Pr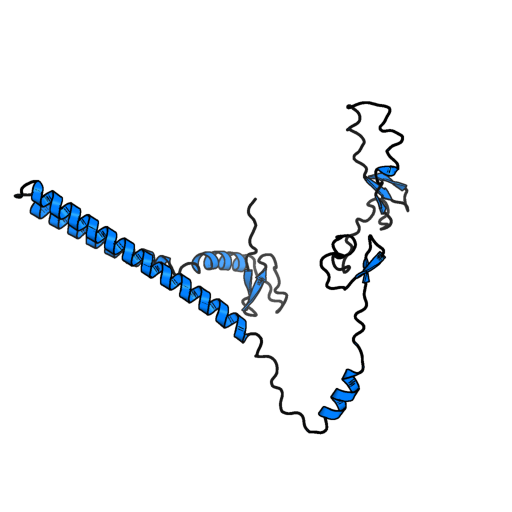otein AF-A0A847DHI9-F1 (afdb_monomer)

Radius of gyration: 35.25 Å; Cα contacts (8 Å, |Δi|>4): 133; chains: 1; bounding box: 79×45×100 Å

pLDDT: mean 71.05, std 15.13, range [40.66, 95.19]

Foldseek 3Di:
DPPDDFDWDADPVPRDTDTLPDQADPPRRDGHDPVVSVVRVVVVVCVVPPVVVVVVVLVVVVVVLVVVLVVVLVVAVPDDDPVVSVVSVVVSVVVVVVSVVVSVVVVVVVVVVVVVVVVVVVVPVVPPDDPDDDDDPVVVVVVVVVVPPPPPQPFDQDPPPRDTDGQPDQADPVPRHGPDRPPDDPQPADPVPRDSQKDFPPCPVVPVPPPPDDPPPPPPPPWGIAHPVPGDTD

Structure (mmCIF, N/CA/C/O backbone):
data_AF-A0A847DHI9-F1
#
_entry.id   AF-A0A847DHI9-F1
#
loop_
_atom_site.group_PDB
_atom_site.id
_atom_site.type_symbol
_atom_site.label_atom_id
_atom_site.label_alt_id
_atom_site.label_comp_id
_atom_site.label_asym_id
_atom_site.label_entity_id
_atom_site.label_seq_id
_atom_site.pdbx_PDB_ins_code
_atom_site.Cartn_x
_atom_site.Cartn_y
_atom_site.Cartn_z
_atom_site.occupancy
_atom_site.B_iso_or_equiv
_atom_site.auth_seq_id
_atom_site.auth_comp_id
_atom_site.auth_asym_id
_atom_site.auth_atom_id
_atom_site.pdbx_PDB_model_num
ATOM 1 N N . MET A 1 1 ? -11.087 -2.065 -14.480 1.00 41.69 1 MET A N 1
ATOM 2 C CA . MET A 1 1 ? -9.829 -2.066 -15.252 1.00 41.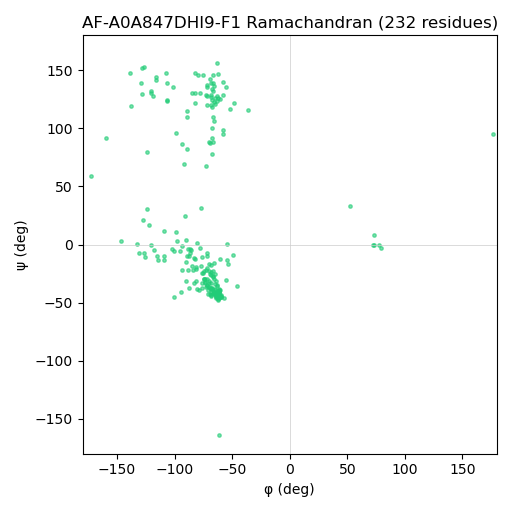69 1 MET A CA 1
ATOM 3 C C . MET A 1 1 ? -8.747 -1.751 -14.249 1.00 41.69 1 MET A C 1
ATOM 5 O O . MET A 1 1 ? -8.535 -0.587 -13.938 1.00 41.69 1 MET A O 1
ATOM 9 N N . ASP A 1 2 ? -8.192 -2.789 -13.633 1.00 45.25 2 ASP A N 1
ATOM 10 C CA . ASP A 1 2 ? -7.132 -2.622 -12.648 1.00 45.25 2 ASP A CA 1
ATOM 11 C C . ASP A 1 2 ? -5.896 -2.103 -13.379 1.00 45.25 2 ASP A C 1
ATOM 13 O O . ASP A 1 2 ? -5.392 -2.744 -14.303 1.00 45.25 2 ASP A O 1
ATOM 17 N N . ASN A 1 3 ? -5.441 -0.910 -13.003 1.00 44.38 3 ASN A N 1
ATOM 18 C CA . ASN A 1 3 ? -4.146 -0.396 -13.419 1.00 44.38 3 ASN A CA 1
ATOM 19 C C . ASN A 1 3 ? -3.093 -1.285 -12.753 1.00 44.38 3 ASN A C 1
ATOM 21 O O . ASN A 1 3 ? -2.702 -1.037 -11.614 1.00 44.38 3 ASN A O 1
ATOM 25 N N . GLY A 1 4 ? -2.727 -2.376 -13.430 1.00 53.03 4 GLY A N 1
ATOM 26 C CA . GLY A 1 4 ? -1.777 -3.370 -12.948 1.00 53.03 4 GLY A CA 1
ATOM 27 C C . GLY A 1 4 ? -0.438 -2.714 -12.651 1.00 53.03 4 GLY A C 1
ATOM 28 O O . GLY A 1 4 ? 0.353 -2.456 -13.556 1.00 53.03 4 GLY A O 1
ATOM 29 N N . VAL A 1 5 ? -0.205 -2.414 -11.376 1.00 58.69 5 VAL A N 1
ATOM 30 C CA . VAL A 1 5 ? 1.090 -1.956 -10.884 1.00 58.69 5 VAL A CA 1
ATOM 31 C C . VAL A 1 5 ? 2.089 -3.091 -11.135 1.00 58.69 5 VAL A C 1
ATOM 33 O O . VAL A 1 5 ? 1.813 -4.223 -10.734 1.00 58.69 5 VAL A O 1
ATOM 36 N N . PRO A 1 6 ? 3.218 -2.838 -11.818 1.00 63.78 6 PRO A N 1
ATOM 37 C CA . PRO A 1 6 ? 4.198 -3.879 -12.091 1.00 63.78 6 PRO A CA 1
ATOM 38 C C . PRO A 1 6 ? 4.818 -4.364 -10.777 1.00 63.78 6 PRO A C 1
ATOM 40 O O . PRO A 1 6 ? 5.418 -3.579 -10.043 1.00 63.78 6 PRO A O 1
ATOM 43 N N . SER A 1 7 ? 4.679 -5.656 -10.477 1.00 74.06 7 SER A N 1
ATOM 44 C CA . SER A 1 7 ? 5.369 -6.289 -9.354 1.00 74.06 7 SER A CA 1
ATOM 45 C C . SER A 1 7 ? 6.854 -6.452 -9.682 1.00 74.06 7 SER A C 1
ATOM 47 O O . SER A 1 7 ? 7.222 -7.005 -10.721 1.00 74.06 7 SER A O 1
ATOM 49 N N . PHE A 1 8 ? 7.718 -5.990 -8.779 1.00 83.12 8 PHE A N 1
ATOM 50 C CA . PHE A 1 8 ? 9.158 -6.221 -8.848 1.00 83.12 8 PHE A CA 1
ATOM 51 C C . PHE A 1 8 ? 9.546 -7.335 -7.871 1.00 83.12 8 PHE A C 1
ATOM 53 O O . PHE A 1 8 ? 9.094 -7.342 -6.728 1.00 83.12 8 PHE A O 1
ATOM 60 N N . ILE A 1 9 ? 10.393 -8.260 -8.319 1.00 83.75 9 ILE A N 1
ATOM 61 C CA . ILE A 1 9 ? 10.982 -9.339 -7.510 1.00 83.75 9 ILE A CA 1
ATOM 62 C C . ILE A 1 9 ? 12.502 -9.167 -7.436 1.00 83.75 9 ILE A C 1
ATOM 64 O O . ILE A 1 9 ? 13.128 -8.718 -8.397 1.00 83.75 9 ILE A O 1
ATOM 68 N N . LEU A 1 10 ? 13.108 -9.499 -6.294 1.00 86.19 10 LEU A N 1
ATOM 69 C CA . LEU A 1 10 ? 14.559 -9.428 -6.091 1.00 86.19 10 LEU A CA 1
ATOM 70 C C . LEU A 1 10 ? 15.229 -10.707 -6.602 1.00 86.19 10 LEU A C 1
ATOM 72 O O . LEU A 1 10 ? 14.815 -11.812 -6.267 1.00 86.19 10 LEU A O 1
ATOM 76 N N . CYS A 1 11 ? 16.282 -10.565 -7.407 1.00 86.81 11 CYS A N 1
ATOM 77 C CA . CYS A 1 11 ? 17.055 -11.712 -7.885 1.00 86.81 11 CYS A CA 1
ATOM 78 C C . CYS A 1 11 ? 18.012 -12.245 -6.806 1.00 86.81 11 CYS A C 1
ATOM 80 O O . CYS A 1 11 ? 18.817 -11.458 -6.308 1.00 86.81 11 CYS A O 1
ATOM 82 N N . PRO A 1 12 ? 18.044 -13.558 -6.516 1.00 85.75 12 PRO A N 1
ATOM 83 C CA . PRO A 1 12 ? 18.951 -14.130 -5.515 1.00 85.75 12 PRO A CA 1
ATOM 84 C C . PRO A 1 12 ? 20.431 -14.041 -5.918 1.00 85.75 12 PRO A C 1
ATOM 86 O O . PRO A 1 12 ? 21.300 -13.946 -5.059 1.00 85.75 12 PRO A O 1
ATOM 89 N N . GLY A 1 13 ? 20.734 -14.019 -7.221 1.00 89.75 13 GLY A N 1
ATOM 90 C CA . GLY A 1 13 ? 22.114 -13.945 -7.702 1.00 89.75 13 GLY A CA 1
ATOM 91 C C . GLY A 1 13 ? 22.749 -12.553 -7.598 1.00 89.75 13 GLY A C 1
ATOM 92 O O . GLY A 1 13 ? 23.953 -12.449 -7.395 1.00 89.75 13 GLY A O 1
ATOM 93 N N . CYS A 1 14 ? 21.974 -11.473 -7.761 1.00 92.56 14 CYS A N 1
ATOM 94 C CA . CYS A 1 14 ? 22.524 -10.106 -7.813 1.00 92.56 14 CYS A CA 1
ATOM 95 C C . CYS A 1 14 ? 21.799 -9.074 -6.941 1.00 92.56 14 CYS A C 1
ATOM 97 O O . CYS A 1 14 ? 22.157 -7.898 -6.975 1.00 92.56 14 CYS A O 1
ATOM 99 N N . ASN A 1 15 ? 20.757 -9.485 -6.219 1.00 87.81 15 ASN A N 1
ATOM 100 C CA . ASN A 1 15 ? 19.937 -8.665 -5.328 1.00 87.81 15 ASN A CA 1
ATOM 101 C C . ASN A 1 15 ? 19.372 -7.374 -5.959 1.00 87.81 15 ASN A C 1
ATOM 103 O O . ASN A 1 15 ? 19.232 -6.345 -5.302 1.00 87.81 15 ASN A O 1
ATOM 107 N N . LYS A 1 16 ? 19.069 -7.406 -7.264 1.00 91.44 16 LYS A N 1
ATOM 108 C CA . LYS A 1 16 ? 18.440 -6.290 -7.991 1.00 91.44 16 LYS A CA 1
ATOM 109 C C . LYS A 1 16 ? 16.990 -6.625 -8.324 1.00 91.44 16 LYS A C 1
ATOM 111 O O . LYS A 1 16 ? 16.672 -7.788 -8.559 1.00 91.44 16 LYS A O 1
ATOM 116 N N . GLY A 1 17 ? 16.134 -5.602 -8.341 1.00 86.00 17 GLY A N 1
ATOM 117 C CA . GLY A 1 17 ? 14.720 -5.724 -8.695 1.00 86.00 17 GLY A CA 1
ATOM 118 C C . GLY A 1 17 ? 14.530 -5.978 -10.191 1.00 86.00 17 GLY A C 1
ATOM 119 O O . GLY A 1 17 ? 15.061 -5.244 -11.025 1.00 86.00 17 GLY A O 1
ATOM 120 N N . ILE A 1 18 ? 13.776 -7.018 -10.528 1.00 89.12 18 ILE A N 1
ATOM 121 C CA . ILE A 1 18 ? 13.475 -7.453 -11.895 1.00 89.12 18 ILE A CA 1
ATOM 122 C C . ILE A 1 18 ? 11.957 -7.555 -12.034 1.00 89.12 18 ILE A C 1
ATOM 124 O O . ILE A 1 18 ? 11.244 -7.773 -11.055 1.00 89.12 18 ILE A O 1
ATOM 128 N N . ARG A 1 19 ? 11.452 -7.374 -13.255 1.00 82.88 19 ARG A N 1
ATOM 129 C CA . ARG A 1 19 ? 10.042 -7.624 -13.560 1.00 82.88 19 ARG A CA 1
ATOM 130 C C . ARG A 1 19 ? 9.731 -9.114 -13.416 1.00 82.88 19 ARG A C 1
ATOM 132 O O . ARG A 1 19 ? 10.473 -9.957 -13.912 1.00 82.88 19 ARG A O 1
ATOM 139 N N . ASP A 1 20 ? 8.606 -9.394 -12.785 1.00 76.25 20 ASP A N 1
ATOM 140 C CA . ASP A 1 20 ? 8.033 -10.708 -12.473 1.00 76.25 20 ASP A CA 1
ATOM 141 C C . ASP A 1 20 ? 7.835 -11.678 -13.656 1.00 76.25 20 ASP A C 1
ATOM 143 O O . ASP A 1 20 ? 7.650 -12.870 -13.433 1.00 76.25 20 ASP A O 1
ATOM 147 N N . ASN A 1 21 ? 7.929 -11.206 -14.901 1.00 81.31 21 ASN A N 1
ATOM 148 C CA . ASN A 1 21 ? 7.728 -12.020 -16.106 1.00 81.31 21 ASN A CA 1
ATOM 149 C C . ASN A 1 21 ? 9.022 -12.522 -16.784 1.00 81.31 21 ASN A C 1
ATOM 151 O O . ASN A 1 21 ? 8.962 -13.000 -17.917 1.00 81.31 21 ASN A O 1
ATOM 155 N N . LEU A 1 22 ? 10.197 -12.391 -16.155 1.00 83.88 22 LEU A N 1
ATOM 156 C CA . LEU A 1 22 ? 11.466 -12.880 -16.719 1.00 83.88 22 LEU A CA 1
ATOM 157 C C . LEU A 1 22 ? 11.961 -14.144 -16.003 1.00 83.88 22 LEU A C 1
ATOM 159 O O . LEU A 1 22 ? 12.213 -14.122 -14.804 1.00 83.88 22 LEU A O 1
ATOM 163 N N . HIS A 1 23 ? 12.190 -15.214 -16.771 1.00 88.31 23 HIS A N 1
ATOM 164 C CA . HIS A 1 23 ? 12.798 -16.459 -16.281 1.00 88.31 23 HIS A CA 1
ATOM 165 C C . HIS A 1 23 ? 14.317 -16.371 -16.102 1.00 88.31 23 HIS A C 1
ATOM 167 O O . HIS A 1 23 ? 14.896 -17.187 -15.402 1.00 88.31 23 HIS A O 1
ATOM 173 N N . ILE A 1 24 ? 14.975 -15.388 -16.721 1.00 92.31 24 ILE A N 1
ATOM 174 C CA . ILE A 1 24 ? 16.427 -15.209 -16.645 1.00 92.31 24 ILE A CA 1
ATOM 175 C C . ILE A 1 24 ? 16.712 -13.769 -16.239 1.00 92.31 24 ILE A C 1
ATOM 177 O O . ILE A 1 24 ? 16.192 -12.824 -16.840 1.00 92.31 24 ILE A O 1
ATOM 181 N N . CYS A 1 25 ? 17.552 -13.588 -15.224 1.00 89.94 25 CYS A N 1
ATOM 182 C CA . CYS A 1 25 ? 17.992 -12.267 -14.802 1.00 89.94 25 CYS A CA 1
ATOM 183 C C . CYS A 1 25 ? 18.847 -11.607 -15.902 1.00 89.94 25 CYS A C 1
ATOM 185 O O . CYS A 1 25 ? 19.903 -12.141 -16.241 1.00 89.94 25 CYS A O 1
ATOM 187 N N . PRO A 1 26 ? 18.490 -10.410 -16.409 1.00 90.19 26 PRO A N 1
ATOM 188 C CA . PRO A 1 26 ? 19.270 -9.739 -17.452 1.00 90.19 26 PRO A CA 1
ATOM 189 C C . PRO A 1 26 ? 20.604 -9.174 -16.939 1.00 90.19 26 PRO A C 1
ATOM 191 O O . PRO A 1 26 ? 21.394 -8.665 -17.726 1.00 90.19 26 PRO A O 1
ATOM 194 N N . ILE A 1 27 ? 20.842 -9.214 -15.624 1.00 92.06 27 ILE A N 1
ATOM 195 C CA . ILE A 1 27 ? 22.023 -8.625 -14.985 1.00 92.06 27 ILE A CA 1
ATOM 196 C C . ILE A 1 27 ? 23.073 -9.691 -14.672 1.00 92.06 27 ILE A C 1
ATOM 198 O O . ILE A 1 27 ? 24.247 -9.468 -14.939 1.00 92.06 27 ILE A O 1
ATOM 202 N N . CYS A 1 28 ? 22.669 -10.832 -14.107 1.00 95.19 28 CYS A N 1
ATOM 203 C CA . CYS A 1 28 ? 23.594 -11.904 -13.724 1.00 95.19 28 CYS A CA 1
ATOM 204 C C . CYS A 1 28 ? 23.375 -13.230 -14.459 1.00 95.19 28 CYS A C 1
ATOM 206 O O . CYS A 1 28 ? 24.143 -14.158 -14.240 1.00 95.19 28 CYS A O 1
ATOM 208 N N . GLY A 1 29 ? 22.344 -13.351 -15.301 1.00 93.00 29 GLY A N 1
ATOM 209 C CA . GLY A 1 29 ? 22.052 -14.589 -16.026 1.00 93.00 29 GLY A CA 1
ATOM 210 C C .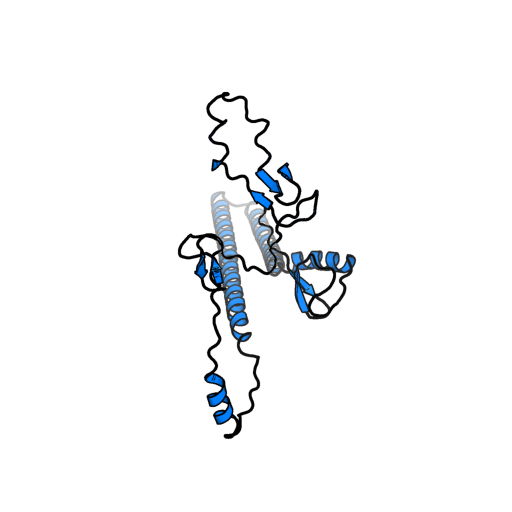 GLY A 1 29 ? 21.477 -15.718 -15.166 1.00 93.00 29 GLY A C 1
ATOM 211 O O . GLY A 1 29 ? 21.334 -16.826 -15.664 1.00 93.00 29 GLY A O 1
ATOM 212 N N . TYR A 1 30 ? 21.138 -15.460 -13.898 1.00 93.06 30 TYR A N 1
ATOM 213 C CA . TYR A 1 30 ? 20.512 -16.456 -13.026 1.00 93.06 30 TYR A CA 1
ATOM 214 C C . TYR A 1 30 ? 19.136 -16.865 -13.566 1.00 93.06 30 TYR A C 1
ATOM 216 O O . TYR A 1 30 ? 18.297 -15.997 -13.827 1.00 93.06 30 TYR A O 1
ATOM 224 N N . GLU A 1 31 ? 18.915 -18.168 -13.723 1.00 92.06 31 GLU A N 1
ATOM 225 C CA . GLU A 1 31 ? 17.661 -18.752 -14.197 1.00 92.06 31 GLU A CA 1
ATOM 226 C C . GLU A 1 31 ? 16.735 -19.015 -13.001 1.00 92.06 31 GLU A C 1
ATOM 228 O O . GLU A 1 31 ? 17.064 -19.792 -12.109 1.00 92.06 31 GLU A O 1
ATOM 233 N N . LEU A 1 32 ? 15.597 -18.318 -12.946 1.00 86.31 32 LEU A N 1
ATOM 234 C CA . LEU A 1 32 ? 14.610 -18.465 -11.880 1.00 86.31 32 LEU A CA 1
ATOM 235 C C . LEU A 1 32 ? 13.713 -19.666 -12.169 1.00 86.31 32 LEU A C 1
ATOM 237 O O . LEU A 1 32 ? 13.000 -19.705 -13.180 1.00 86.31 32 LEU A O 1
ATOM 241 N N . THR A 1 33 ? 13.680 -20.615 -11.239 1.00 87.94 33 THR A N 1
ATOM 242 C CA . THR A 1 33 ? 12.747 -21.737 -11.337 1.00 87.94 33 THR A CA 1
ATOM 243 C C . THR A 1 33 ? 11.330 -21.291 -10.968 1.00 87.94 33 THR A C 1
ATOM 245 O O . THR A 1 33 ? 11.116 -20.448 -10.095 1.00 87.94 33 THR A O 1
ATOM 248 N N . LEU A 1 34 ? 10.318 -21.881 -11.614 1.00 81.12 34 LEU A N 1
ATOM 249 C CA . LEU A 1 34 ? 8.906 -21.563 -11.351 1.00 81.12 34 LEU A CA 1
ATOM 250 C C . LEU A 1 34 ? 8.530 -21.744 -9.864 1.00 81.12 34 LEU A C 1
ATOM 252 O O . LEU A 1 34 ? 7.687 -21.017 -9.342 1.00 81.12 34 LEU A O 1
ATOM 256 N N . HIS A 1 35 ? 9.183 -22.683 -9.173 1.00 78.75 35 HIS A N 1
ATOM 257 C CA . HIS A 1 35 ? 8.973 -22.949 -7.750 1.00 78.75 35 HIS A CA 1
ATOM 258 C C . HIS A 1 35 ? 9.472 -21.798 -6.854 1.00 78.75 35 HIS A C 1
ATOM 260 O O . HIS A 1 35 ? 8.809 -21.439 -5.882 1.00 78.75 35 HIS A O 1
ATOM 266 N N . GLU A 1 36 ? 10.591 -21.162 -7.207 1.00 76.88 36 GLU A N 1
ATOM 267 C CA . GLU A 1 36 ? 11.132 -20.010 -6.471 1.00 76.88 36 GLU A CA 1
ATOM 268 C C . GLU A 1 36 ? 10.300 -18.742 -6.683 1.00 76.88 36 GLU A C 1
ATOM 270 O O . GLU A 1 36 ? 10.077 -17.986 -5.738 1.00 76.88 36 GLU A O 1
ATOM 275 N N . ILE A 1 37 ? 9.768 -18.534 -7.894 1.00 73.19 37 ILE A N 1
ATOM 276 C CA . ILE A 1 37 ? 8.889 -17.390 -8.200 1.00 73.19 37 ILE A CA 1
ATOM 277 C C . ILE A 1 37 ? 7.615 -17.446 -7.341 1.00 73.19 37 ILE A C 1
ATOM 279 O O . ILE A 1 37 ? 7.160 -16.422 -6.822 1.00 73.19 37 ILE A O 1
ATOM 283 N N . LEU A 1 38 ? 7.047 -18.643 -7.159 1.00 76.00 38 LEU A N 1
ATOM 284 C CA . LEU A 1 38 ? 5.872 -18.841 -6.310 1.00 76.00 38 LEU A CA 1
ATOM 285 C C . LEU A 1 38 ? 6.192 -18.627 -4.824 1.00 76.00 38 LEU A C 1
ATOM 287 O O . LEU A 1 38 ? 5.416 -17.952 -4.147 1.00 76.00 38 LEU A O 1
ATOM 291 N N . ALA A 1 39 ? 7.343 -19.110 -4.343 1.00 73.81 39 ALA A N 1
ATOM 292 C CA . ALA A 1 39 ? 7.789 -18.895 -2.964 1.00 73.81 39 ALA A CA 1
ATOM 293 C C . ALA A 1 39 ? 8.000 -17.401 -2.638 1.00 73.81 39 ALA A C 1
ATOM 295 O O . ALA A 1 39 ? 7.575 -16.921 -1.584 1.00 73.81 39 ALA A O 1
ATOM 296 N N . PHE A 1 40 ? 8.558 -16.625 -3.572 1.00 67.81 40 PHE A N 1
ATOM 297 C CA . PHE A 1 40 ? 8.773 -15.183 -3.384 1.00 67.81 40 PHE A CA 1
ATOM 298 C C . PHE A 1 40 ? 7.469 -14.373 -3.377 1.00 67.81 40 PHE A C 1
ATOM 300 O O . PHE A 1 40 ? 7.339 -13.364 -2.671 1.00 67.81 40 PHE A O 1
ATOM 307 N N . LYS A 1 41 ? 6.470 -14.813 -4.153 1.00 66.25 41 LYS A N 1
ATOM 308 C CA . LYS A 1 41 ? 5.155 -14.159 -4.214 1.00 66.25 41 LYS A CA 1
ATOM 309 C C . LYS A 1 41 ? 4.391 -14.279 -2.894 1.00 66.25 41 LYS A C 1
ATOM 311 O O . LYS A 1 41 ? 3.603 -13.386 -2.574 1.00 66.25 41 LYS A O 1
ATOM 316 N N . THR A 1 42 ? 4.643 -15.336 -2.122 1.00 57.94 42 THR A N 1
ATOM 317 C CA . THR A 1 42 ? 4.094 -15.501 -0.770 1.00 57.94 42 THR A CA 1
ATOM 318 C C . THR A 1 42 ? 4.725 -14.547 0.245 1.00 57.94 42 THR A C 1
ATOM 320 O O . THR A 1 42 ? 3.977 -13.902 0.978 1.00 57.94 42 THR A O 1
ATOM 323 N N . ASP A 1 43 ? 6.045 -14.345 0.229 1.00 52.78 43 ASP A N 1
ATOM 324 C CA . ASP A 1 43 ? 6.715 -13.452 1.194 1.00 52.78 43 ASP A CA 1
ATOM 325 C C . ASP A 1 43 ? 6.473 -11.961 0.927 1.00 52.78 43 ASP A C 1
ATOM 327 O O . ASP A 1 43 ? 6.339 -11.164 1.854 1.00 52.78 43 ASP A O 1
ATOM 331 N N . SER A 1 44 ? 6.314 -11.569 -0.338 1.00 55.38 44 SER A N 1
ATOM 332 C CA . SER A 1 44 ? 6.114 -10.158 -0.713 1.00 55.38 44 SER A CA 1
ATOM 333 C C . SER A 1 44 ? 4.775 -9.580 -0.224 1.00 55.38 44 SER A C 1
ATOM 335 O O . SER A 1 44 ? 4.632 -8.369 -0.073 1.00 55.38 44 SER A O 1
ATOM 337 N N . ARG A 1 45 ? 3.771 -10.432 0.041 1.00 49.88 45 ARG A N 1
ATOM 338 C CA . ARG A 1 45 ? 2.513 -10.011 0.692 1.00 49.88 45 ARG A CA 1
ATOM 339 C C . ARG A 1 45 ? 2.621 -9.949 2.217 1.00 49.88 45 ARG A C 1
ATOM 341 O O . ARG A 1 45 ? 1.727 -9.408 2.864 1.00 49.88 45 ARG A O 1
ATOM 348 N N . LEU A 1 46 ? 3.695 -10.493 2.784 1.00 46.97 46 LEU A N 1
ATOM 349 C CA . LEU A 1 46 ? 3.980 -10.534 4.215 1.00 46.97 46 LEU A CA 1
ATOM 350 C C . LEU A 1 46 ? 5.018 -9.487 4.646 1.00 46.97 46 LEU A C 1
ATOM 352 O O . LEU A 1 46 ? 5.238 -9.367 5.839 1.00 46.97 46 LEU A O 1
ATOM 356 N N . THR A 1 47 ? 5.621 -8.697 3.752 1.00 46.72 47 THR A N 1
ATOM 357 C CA . THR A 1 47 ? 6.517 -7.580 4.130 1.00 46.72 47 THR A CA 1
ATOM 358 C C . THR A 1 47 ? 5.831 -6.212 4.192 1.00 46.72 47 THR A C 1
ATOM 360 O O . THR A 1 47 ? 6.391 -5.281 4.759 1.00 46.72 47 THR A O 1
ATOM 363 N N . GLY A 1 48 ? 4.554 -6.108 3.803 1.00 49.16 48 GLY A N 1
ATOM 364 C CA . GLY A 1 48 ? 3.646 -5.033 4.250 1.00 49.16 48 GLY A CA 1
ATOM 365 C C . GLY A 1 48 ? 3.117 -5.253 5.679 1.00 49.16 48 GLY A C 1
ATOM 366 O O . GLY A 1 48 ? 1.966 -4.951 5.973 1.00 49.16 48 GLY A O 1
ATOM 367 N N . ARG A 1 49 ? 3.921 -5.891 6.539 1.00 47.91 49 ARG A N 1
ATOM 368 C CA . ARG A 1 49 ? 3.532 -6.475 7.834 1.00 47.91 49 ARG A CA 1
ATOM 369 C C . ARG A 1 49 ? 4.357 -5.918 8.996 1.00 47.91 49 ARG A C 1
ATOM 371 O O . ARG A 1 49 ? 4.567 -6.601 9.991 1.00 47.91 49 ARG A O 1
ATOM 378 N N . GLY A 1 50 ? 4.796 -4.666 8.892 1.00 51.84 50 GLY A N 1
ATOM 379 C CA . GLY A 1 50 ? 5.145 -3.881 10.082 1.00 51.84 50 GLY A CA 1
ATOM 380 C C . GLY A 1 50 ? 3.910 -3.597 10.948 1.00 51.84 50 GLY A C 1
ATOM 381 O O . GLY A 1 50 ? 3.990 -3.593 12.174 1.00 51.84 50 GLY A O 1
ATOM 382 N N . ASP A 1 51 ? 2.734 -3.500 10.323 1.00 54.06 51 ASP A N 1
ATOM 383 C CA . ASP A 1 51 ? 1.527 -3.020 11.004 1.00 54.06 51 ASP A CA 1
ATOM 384 C C . ASP A 1 51 ? 0.729 -4.122 11.710 1.00 54.06 51 ASP A C 1
ATOM 386 O O . ASP A 1 51 ? -0.009 -3.844 12.657 1.00 54.06 51 ASP A O 1
ATOM 390 N N . THR A 1 52 ? 0.875 -5.399 11.326 1.00 54.91 52 THR A N 1
ATOM 391 C CA . THR A 1 52 ? 0.077 -6.456 11.976 1.00 54.91 52 THR A CA 1
ATOM 392 C C . THR A 1 52 ? 0.571 -6.780 13.380 1.00 54.91 52 THR A C 1
ATOM 394 O O . THR A 1 52 ? -0.231 -7.174 14.217 1.00 54.91 52 THR A O 1
ATOM 397 N N . ALA A 1 53 ? 1.870 -6.623 13.663 1.00 57.03 53 ALA A N 1
ATOM 398 C CA . ALA A 1 53 ? 2.397 -6.856 15.010 1.00 57.03 53 ALA A CA 1
ATOM 399 C C . ALA A 1 53 ? 1.880 -5.796 16.000 1.00 57.03 53 ALA A C 1
ATOM 401 O O . ALA A 1 53 ? 1.509 -6.128 17.127 1.00 57.03 53 ALA A O 1
ATOM 402 N N . VAL A 1 54 ? 1.761 -4.543 15.548 1.00 59.66 54 VAL A N 1
ATOM 403 C CA . VAL A 1 54 ? 1.173 -3.444 16.328 1.00 59.66 54 VAL A CA 1
ATOM 404 C C . VAL A 1 54 ? -0.333 -3.652 16.512 1.00 59.66 54 VAL A C 1
ATOM 406 O O . VAL A 1 54 ? -0.833 -3.523 17.630 1.00 59.66 54 VAL A O 1
ATOM 409 N N . LEU A 1 55 ? -1.056 -4.071 15.465 1.00 59.75 55 LEU A N 1
ATOM 410 C CA . LEU A 1 55 ? -2.491 -4.366 15.573 1.00 59.75 55 LEU A CA 1
ATOM 411 C C . LEU A 1 55 ? -2.790 -5.508 16.556 1.00 59.75 55 LEU A C 1
ATOM 413 O O . LEU A 1 55 ? -3.730 -5.410 17.349 1.00 59.75 55 LEU A O 1
ATOM 417 N N . ILE A 1 56 ? -1.988 -6.579 16.530 1.00 66.12 56 ILE A N 1
ATOM 418 C CA . ILE A 1 56 ? -2.172 -7.729 17.427 1.00 66.12 56 ILE A CA 1
ATOM 419 C C . ILE A 1 56 ? -1.917 -7.309 18.884 1.00 66.12 56 ILE A C 1
ATOM 421 O O . ILE A 1 56 ? -2.712 -7.661 19.756 1.00 66.12 56 ILE A O 1
ATOM 425 N N . GLY A 1 57 ? -0.895 -6.486 19.146 1.00 68.38 57 GLY A N 1
ATOM 426 C CA . GLY A 1 57 ? -0.615 -5.957 20.487 1.00 68.38 57 GLY A CA 1
ATOM 427 C C . GLY A 1 57 ? -1.702 -5.022 21.032 1.00 68.38 57 GLY A C 1
ATOM 428 O O . GLY A 1 57 ? -2.043 -5.089 22.211 1.00 68.38 57 GLY A O 1
ATOM 429 N N . CYS A 1 58 ? -2.303 -4.180 20.187 1.00 70.25 58 CYS A N 1
ATOM 430 C CA . CYS A 1 58 ? -3.399 -3.305 20.616 1.00 70.25 58 CYS A CA 1
ATOM 431 C C . CYS A 1 58 ? -4.696 -4.083 20.881 1.00 70.25 58 CYS A C 1
ATOM 433 O O . CYS A 1 58 ? -5.430 -3.753 21.812 1.00 70.25 58 CYS A O 1
ATOM 435 N N . SER A 1 59 ? -4.965 -5.140 20.108 1.00 82.19 59 SER A N 1
ATOM 436 C CA . SER A 1 59 ? -6.188 -5.937 20.262 1.00 82.19 59 SER A CA 1
ATOM 437 C C . SER A 1 59 ? -6.270 -6.665 21.610 1.00 82.19 59 SER A C 1
ATOM 439 O O . SER A 1 59 ? -7.331 -6.681 22.233 1.00 82.19 59 SER A O 1
ATOM 441 N N . SER A 1 60 ? -5.155 -7.196 22.119 1.00 84.50 60 SER A N 1
ATOM 442 C CA . SER A 1 60 ? -5.121 -7.910 23.402 1.00 84.50 60 SER A CA 1
ATOM 443 C C . SER A 1 60 ? -5.295 -6.973 24.600 1.00 84.50 60 SER A C 1
ATOM 445 O O . SER A 1 60 ? -6.038 -7.298 25.525 1.00 84.50 60 SER A O 1
ATOM 447 N N . ILE A 1 61 ? -4.695 -5.780 24.563 1.00 82.69 61 ILE A N 1
ATOM 448 C CA . ILE A 1 61 ? -4.864 -4.760 25.611 1.00 82.69 61 ILE A CA 1
ATOM 449 C C . ILE A 1 61 ? -6.320 -4.283 25.666 1.00 82.69 61 ILE A C 1
ATOM 451 O O . ILE A 1 61 ? -6.890 -4.180 26.751 1.00 82.69 61 ILE A O 1
ATOM 455 N N . ILE A 1 62 ? -6.952 -4.056 24.509 1.00 83.69 62 ILE A N 1
ATOM 456 C CA . ILE A 1 62 ? -8.364 -3.651 24.438 1.00 83.69 62 ILE A CA 1
ATOM 457 C C . ILE A 1 62 ? -9.271 -4.729 25.048 1.00 83.69 62 ILE A C 1
ATOM 459 O O . ILE A 1 62 ? -10.149 -4.400 25.841 1.00 83.69 62 ILE A O 1
ATOM 463 N N . ILE A 1 63 ? -9.039 -6.010 24.742 1.00 88.06 63 ILE A N 1
ATOM 464 C CA . ILE A 1 63 ? -9.833 -7.117 25.301 1.00 88.06 63 ILE A CA 1
ATOM 465 C C . ILE A 1 63 ? -9.696 -7.185 26.829 1.00 88.06 63 ILE A C 1
ATOM 467 O O . ILE A 1 63 ? -10.701 -7.352 27.519 1.00 88.06 63 ILE A O 1
ATOM 471 N N . ILE A 1 64 ? -8.487 -7.006 27.370 1.00 88.38 64 ILE A N 1
ATOM 472 C CA . ILE A 1 64 ? -8.253 -7.005 28.824 1.00 88.38 64 ILE A CA 1
ATOM 473 C C . ILE A 1 64 ? -8.976 -5.827 29.490 1.00 88.38 64 ILE A C 1
ATOM 475 O O . ILE A 1 64 ? -9.639 -6.015 30.510 1.00 88.38 64 ILE A O 1
ATOM 479 N N . VAL A 1 65 ? -8.907 -4.628 28.902 1.00 86.31 65 VAL A N 1
ATOM 480 C CA . VAL A 1 65 ? -9.601 -3.438 29.423 1.00 86.31 65 VAL A CA 1
ATOM 481 C C . VAL A 1 65 ? -11.118 -3.635 29.402 1.00 86.31 65 VAL A C 1
ATOM 483 O O . VAL A 1 65 ? -11.783 -3.359 30.399 1.00 86.31 65 VAL A O 1
ATOM 486 N N . LEU A 1 66 ? -11.671 -4.169 28.309 1.00 86.50 66 LEU A N 1
ATOM 487 C CA . LEU A 1 66 ? -13.101 -4.469 28.210 1.00 86.50 66 LEU A CA 1
ATOM 488 C C . LEU A 1 66 ? -13.536 -5.522 29.236 1.00 86.50 66 LEU A C 1
ATOM 490 O O . LEU A 1 66 ? -14.568 -5.349 29.881 1.00 86.50 66 LEU A O 1
ATOM 494 N N . ALA A 1 67 ? -12.739 -6.572 29.441 1.00 90.69 67 ALA A N 1
ATOM 495 C CA . ALA A 1 67 ? -13.017 -7.589 30.451 1.00 90.69 67 ALA A CA 1
ATOM 496 C C . ALA A 1 67 ? -13.030 -6.995 31.870 1.00 90.69 67 ALA A C 1
ATOM 498 O O . ALA A 1 67 ? -13.951 -7.277 32.636 1.00 90.69 67 ALA A O 1
ATOM 499 N N . PHE A 1 68 ? -12.072 -6.123 32.206 1.00 87.62 68 PHE A N 1
ATOM 500 C CA . PHE A 1 68 ? -12.052 -5.418 33.493 1.00 87.62 68 PHE A CA 1
ATOM 501 C C . PHE A 1 68 ? -13.284 -4.528 33.688 1.00 87.62 68 PHE A C 1
ATOM 503 O O . PHE A 1 68 ? -13.900 -4.581 34.750 1.00 87.62 68 PHE A O 1
ATOM 510 N N . ILE A 1 69 ? -13.687 -3.768 32.662 1.00 85.75 69 ILE A N 1
ATOM 511 C CA . ILE A 1 69 ? -14.893 -2.924 32.713 1.00 85.75 69 ILE A CA 1
ATOM 512 C C . ILE A 1 69 ? -16.137 -3.778 32.980 1.00 85.75 69 ILE A C 1
ATOM 514 O O . ILE A 1 69 ? -16.945 -3.428 33.839 1.00 85.75 69 ILE A O 1
ATOM 518 N N . VAL A 1 70 ? -16.278 -4.911 32.285 1.00 88.12 70 VAL A N 1
ATOM 519 C CA . VAL A 1 70 ? -17.411 -5.828 32.470 1.00 88.12 70 VAL A CA 1
ATOM 520 C C . VAL A 1 70 ? -17.410 -6.423 33.880 1.00 88.12 70 VAL A C 1
ATOM 522 O O . VAL A 1 70 ? -18.445 -6.403 34.540 1.00 88.12 70 VAL A O 1
ATOM 525 N N . ILE A 1 71 ? -16.264 -6.888 34.387 1.00 87.25 71 ILE A N 1
ATOM 526 C CA . ILE A 1 71 ? -16.152 -7.448 35.746 1.00 87.25 71 ILE A CA 1
ATOM 527 C C . ILE A 1 71 ? -16.515 -6.398 36.806 1.00 87.25 71 ILE A C 1
ATOM 529 O O . ILE A 1 71 ? -17.302 -6.687 37.709 1.00 87.25 71 ILE A O 1
ATOM 533 N N . SER A 1 72 ? -16.002 -5.170 36.678 1.00 83.44 72 SER A N 1
ATOM 534 C CA . SER A 1 72 ? -16.357 -4.062 37.573 1.00 83.44 72 SER A CA 1
ATOM 535 C C . SER A 1 72 ? -17.845 -3.724 37.499 1.00 83.44 72 SER A C 1
ATOM 537 O O . SER A 1 72 ? -18.462 -3.463 38.530 1.00 83.44 72 SER A O 1
ATOM 539 N N . PHE A 1 73 ? -18.445 -3.780 36.306 1.00 81.50 73 PHE A N 1
ATOM 540 C CA . PHE A 1 73 ? -19.879 -3.560 36.130 1.00 81.50 73 PHE A CA 1
ATOM 541 C C . PHE A 1 73 ? -20.707 -4.634 36.845 1.00 81.50 73 PHE A C 1
ATOM 543 O O . PHE A 1 73 ? -21.630 -4.296 37.581 1.00 81.50 73 PHE A O 1
ATOM 550 N N . TYR A 1 74 ? -20.335 -5.912 36.713 1.00 82.19 74 TYR A N 1
ATOM 551 C CA . TYR A 1 74 ? -21.011 -7.025 37.389 1.00 82.19 74 TYR A CA 1
ATOM 552 C C . TYR A 1 74 ? -20.937 -6.934 38.918 1.00 82.19 74 TYR A C 1
ATOM 554 O O . TYR A 1 74 ? -21.934 -7.200 39.585 1.00 82.19 74 TYR A O 1
ATOM 562 N N . GLN A 1 75 ? -19.791 -6.536 39.483 1.00 79.25 75 GLN A N 1
ATOM 563 C CA . GLN A 1 75 ? -19.648 -6.388 40.939 1.00 79.25 75 GLN A CA 1
ATOM 564 C C . GLN A 1 75 ? -20.478 -5.223 41.502 1.00 79.25 75 GLN A C 1
ATOM 566 O O . GLN A 1 75 ? -20.985 -5.306 42.616 1.00 79.25 75 GLN A O 1
ATOM 571 N N . VAL A 1 76 ? -20.644 -4.152 40.725 1.00 71.31 76 VAL A N 1
ATOM 572 C CA . VAL A 1 76 ? -21.377 -2.935 41.114 1.00 71.31 76 VAL A CA 1
ATOM 573 C C . VAL A 1 76 ? -22.892 -3.099 40.943 1.00 71.31 76 VAL A C 1
ATOM 575 O O . VAL A 1 76 ? -23.661 -2.540 41.724 1.00 71.31 76 VAL A O 1
ATOM 578 N N . PHE A 1 77 ? -23.343 -3.892 39.965 1.00 68.25 77 PHE A N 1
ATOM 579 C CA . PHE A 1 77 ? -24.767 -4.061 39.642 1.00 68.25 77 PHE A CA 1
ATOM 580 C C . PHE A 1 77 ? -25.582 -4.753 40.747 1.00 68.25 77 PHE A C 1
ATOM 582 O O . PHE A 1 77 ? -26.806 -4.674 40.744 1.00 68.25 77 PHE A O 1
ATOM 589 N N . SER A 1 78 ? -24.919 -5.411 41.701 1.00 72.75 78 SER A N 1
ATOM 590 C CA . SER A 1 78 ? -25.596 -6.141 42.774 1.00 72.75 78 SER A CA 1
ATOM 591 C C . SER A 1 78 ? -26.299 -5.235 43.794 1.00 72.75 78 SER A C 1
ATOM 593 O O . SER A 1 78 ? -27.202 -5.720 44.460 1.00 72.75 78 SER A O 1
ATOM 595 N N . GLU A 1 79 ? -25.917 -3.956 43.945 1.00 69.69 79 GLU A N 1
ATOM 596 C CA . GLU A 1 79 ? -26.387 -3.129 45.083 1.00 69.69 79 GLU A CA 1
ATOM 597 C C . GLU A 1 79 ? -26.582 -1.621 44.773 1.00 69.69 79 GLU A C 1
ATOM 599 O O . GLU A 1 79 ? -26.887 -0.838 45.673 1.00 69.69 79 GLU A O 1
ATOM 604 N N . ILE A 1 80 ? -26.389 -1.148 43.531 1.00 69.00 80 ILE A N 1
ATOM 605 C CA . ILE A 1 80 ? -26.223 0.296 43.247 1.00 69.00 80 ILE A CA 1
ATOM 606 C C . ILE A 1 80 ? -27.331 0.902 42.364 1.00 69.00 80 ILE A C 1
ATOM 608 O O . ILE A 1 80 ? -27.790 0.319 41.387 1.00 69.00 80 ILE A O 1
ATOM 612 N N . SER A 1 81 ? -27.723 2.140 42.701 1.00 81.00 81 SER A N 1
ATOM 613 C CA . SER A 1 81 ? -28.715 2.959 41.987 1.00 81.00 81 SER A CA 1
ATOM 614 C C . SER A 1 81 ? -28.345 3.209 40.515 1.00 81.00 81 SER A C 1
ATOM 616 O O . SER A 1 81 ? -27.196 3.524 40.191 1.00 81.00 81 SER A O 1
ATOM 618 N N . LEU A 1 82 ? -29.349 3.150 39.630 1.00 79.81 82 LEU A N 1
ATOM 619 C CA . LEU A 1 82 ? -29.255 3.310 38.169 1.00 79.81 82 LEU A CA 1
ATOM 620 C C . LEU A 1 82 ? -28.381 4.506 37.733 1.00 79.81 82 LEU A C 1
ATOM 622 O O . LEU A 1 82 ? -27.633 4.409 36.760 1.00 79.81 82 LEU A O 1
ATOM 626 N N . ALA A 1 83 ? -28.413 5.615 38.479 1.00 84.44 83 ALA A N 1
ATOM 627 C CA . ALA A 1 83 ? -27.634 6.818 38.182 1.00 84.44 83 ALA A CA 1
ATOM 628 C C . ALA A 1 83 ? -26.108 6.591 38.213 1.00 84.44 83 ALA A C 1
ATOM 630 O O . ALA A 1 83 ? -25.391 7.092 37.349 1.00 84.44 83 ALA A O 1
ATOM 631 N N . LEU A 1 84 ? -25.603 5.802 39.165 1.00 80.88 84 LEU A N 1
ATOM 632 C CA . LEU A 1 84 ? -24.170 5.511 39.288 1.00 80.88 84 LEU A CA 1
ATOM 633 C C . LEU A 1 84 ? -23.693 4.549 38.192 1.00 80.88 84 LEU A C 1
ATOM 635 O O . LEU A 1 84 ? -22.586 4.712 37.681 1.00 80.88 84 LEU A O 1
ATOM 639 N N . SER A 1 85 ? -24.545 3.613 37.756 1.00 82.19 85 SER A N 1
ATOM 640 C CA . SER A 1 85 ? -24.231 2.757 36.601 1.00 82.19 85 SER A CA 1
ATOM 641 C C . SER A 1 85 ? -24.046 3.569 35.312 1.00 82.19 85 SER A C 1
ATOM 643 O O . SER A 1 85 ? -23.109 3.309 34.557 1.00 82.19 85 SER A O 1
ATOM 645 N N . LEU A 1 86 ? -24.863 4.608 35.092 1.00 85.25 86 LEU A N 1
ATOM 646 C CA . LEU A 1 86 ? -24.744 5.489 33.927 1.00 85.25 86 LEU A CA 1
ATOM 647 C C . LEU A 1 86 ? -23.441 6.295 33.954 1.00 85.25 86 LEU A C 1
ATOM 649 O O . LEU A 1 86 ? -22.765 6.387 32.932 1.00 85.25 86 LEU A O 1
ATOM 653 N N . ILE A 1 87 ? -23.050 6.824 35.118 1.00 87.75 87 ILE A N 1
ATOM 654 C CA . ILE A 1 87 ? -21.783 7.557 35.279 1.00 87.75 87 ILE A CA 1
ATOM 655 C C . ILE A 1 87 ? -20.585 6.659 34.930 1.00 87.75 87 ILE A C 1
ATOM 657 O O . ILE A 1 87 ? -19.692 7.086 34.197 1.00 87.75 87 ILE A O 1
ATOM 661 N N . MET A 1 88 ? -20.588 5.402 35.382 1.00 82.62 88 MET A N 1
ATOM 662 C CA . MET A 1 88 ? -19.511 4.449 35.084 1.00 82.62 88 MET A CA 1
ATOM 663 C C . MET A 1 88 ? -19.454 4.063 33.602 1.00 82.62 88 MET A C 1
ATOM 665 O O . MET A 1 88 ? -18.363 3.962 33.040 1.00 82.62 88 MET A O 1
ATOM 669 N N . ILE A 1 89 ? -20.607 3.900 32.946 1.00 85.12 89 ILE A N 1
ATOM 670 C CA . ILE A 1 89 ? -20.673 3.645 31.499 1.00 85.12 89 ILE A CA 1
ATOM 671 C C . ILE A 1 89 ? -20.080 4.825 30.721 1.00 85.12 89 ILE A C 1
ATOM 673 O O . ILE A 1 89 ? -19.247 4.621 29.838 1.0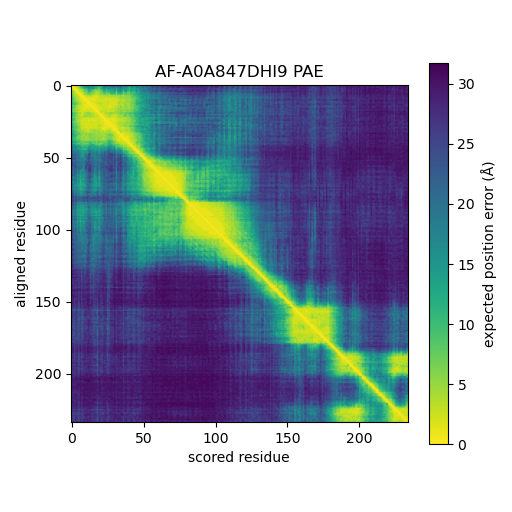0 85.12 89 ILE A O 1
ATOM 677 N N . LEU A 1 90 ? -20.457 6.059 31.068 1.00 91.38 90 LEU A N 1
ATOM 678 C CA . LEU A 1 90 ? -19.931 7.262 30.415 1.00 91.38 90 LEU A CA 1
ATOM 679 C C . LEU A 1 90 ? -18.414 7.396 30.603 1.00 91.38 90 LEU A C 1
ATOM 681 O O . LEU A 1 90 ? -17.704 7.717 29.649 1.00 91.38 90 LEU A O 1
ATOM 685 N N . PHE A 1 91 ? -17.906 7.089 31.800 1.00 89.38 91 PHE A N 1
ATOM 686 C CA . PHE A 1 91 ? -16.468 7.084 32.071 1.00 89.38 91 PHE A CA 1
ATOM 687 C C . PHE A 1 91 ? -15.732 6.006 31.258 1.00 89.38 91 PHE A C 1
ATOM 689 O O . PHE A 1 91 ? -14.694 6.286 30.654 1.00 89.38 91 PHE A O 1
ATOM 696 N N . GLY A 1 92 ? -16.300 4.799 31.162 1.00 85.00 92 GLY A N 1
ATOM 697 C CA . GLY A 1 92 ? -15.759 3.707 30.348 1.00 85.00 92 GLY A CA 1
ATOM 698 C C . GLY A 1 92 ? -15.687 4.051 28.857 1.00 85.00 92 GLY A C 1
ATOM 699 O O . GLY A 1 92 ? -14.647 3.849 28.230 1.00 85.00 92 GLY A O 1
ATOM 700 N N . ILE A 1 93 ? -16.748 4.645 28.300 1.00 89.06 93 ILE A N 1
ATOM 701 C CA . ILE A 1 93 ? -16.762 5.126 26.908 1.00 89.06 93 ILE A CA 1
ATOM 702 C C . ILE A 1 93 ? -15.686 6.200 26.704 1.00 89.06 93 ILE A C 1
ATOM 704 O O . ILE A 1 93 ? -14.953 6.149 25.716 1.00 89.06 93 ILE A O 1
ATOM 708 N N . GLY A 1 94 ? -15.538 7.131 27.654 1.00 91.12 94 GLY A N 1
ATOM 709 C CA . GLY A 1 94 ? -14.504 8.167 27.613 1.00 91.12 94 GLY A CA 1
ATOM 710 C C . GLY A 1 94 ? -13.088 7.593 27.513 1.00 91.12 94 GLY A C 1
ATOM 711 O O . GLY A 1 94 ? -12.316 8.017 26.653 1.00 91.12 94 GLY A O 1
ATOM 712 N N . ILE A 1 95 ? -12.763 6.579 28.322 1.00 89.25 95 ILE A N 1
ATOM 713 C CA . ILE A 1 95 ? -11.457 5.900 28.268 1.00 89.25 95 ILE A CA 1
ATOM 714 C C . ILE A 1 95 ? -11.236 5.245 26.902 1.00 89.25 95 ILE A C 1
ATOM 716 O O . ILE A 1 95 ? -10.169 5.414 26.312 1.00 89.25 95 ILE A O 1
ATOM 720 N N . VAL A 1 96 ? -12.233 4.528 26.374 1.00 87.00 96 VAL A N 1
ATOM 721 C CA . VAL A 1 96 ? -12.124 3.867 25.062 1.00 87.00 96 VAL A CA 1
ATOM 722 C C . VAL A 1 96 ? -11.859 4.890 23.958 1.00 87.00 96 VAL A C 1
ATOM 724 O O . VAL A 1 96 ? -10.964 4.681 23.140 1.00 87.00 96 VAL A O 1
ATOM 727 N N . VAL A 1 97 ? -12.571 6.021 23.959 1.00 91.75 97 VAL A N 1
ATOM 728 C CA . VAL A 1 97 ? -12.360 7.101 22.981 1.00 91.75 97 VAL A CA 1
ATOM 729 C C . VAL A 1 97 ? -10.944 7.670 23.081 1.00 91.75 97 VAL A C 1
ATOM 731 O O . VAL A 1 97 ? -10.289 7.838 22.051 1.00 91.75 97 VAL A O 1
ATOM 734 N N . VAL A 1 98 ? -10.438 7.915 24.294 1.00 93.69 98 VAL A N 1
ATOM 735 C CA . VAL A 1 98 ? -9.067 8.413 24.505 1.00 93.69 98 VAL A CA 1
ATOM 736 C C . VAL A 1 98 ? -8.030 7.410 23.998 1.00 93.69 98 VAL A C 1
ATOM 738 O O . VAL A 1 98 ? -7.115 7.804 23.277 1.00 93.69 98 VAL A O 1
ATOM 741 N N . VAL A 1 99 ? -8.187 6.117 24.301 1.00 88.06 99 VAL A N 1
ATOM 742 C CA . VAL A 1 99 ? -7.270 5.060 23.839 1.00 88.06 99 VAL A CA 1
ATOM 743 C C . VAL A 1 99 ? -7.272 4.958 22.316 1.00 88.06 99 VAL A C 1
ATOM 745 O O . VAL A 1 99 ? -6.204 4.957 21.705 1.00 88.06 99 VAL A O 1
ATOM 748 N N . VAL A 1 100 ? -8.452 4.928 21.692 1.00 87.31 100 VAL A N 1
ATOM 749 C CA . VAL A 1 100 ? -8.577 4.892 20.228 1.00 87.31 100 VAL A CA 1
ATOM 750 C C . VAL A 1 100 ? -7.914 6.120 19.612 1.00 87.31 100 VAL A C 1
ATOM 752 O O . VAL A 1 100 ? -7.126 5.977 18.679 1.00 87.31 100 VAL A O 1
ATOM 755 N N . HIS A 1 101 ? -8.157 7.311 20.161 1.00 90.75 101 HIS A N 1
ATOM 756 C CA . HIS A 1 101 ? -7.537 8.538 19.673 1.00 90.75 101 HIS A CA 1
ATOM 757 C C . HIS A 1 101 ? -6.006 8.495 19.799 1.00 90.75 101 HIS A C 1
ATOM 759 O O . HIS A 1 101 ? -5.311 8.810 18.837 1.00 90.75 101 HIS A O 1
ATOM 765 N N . SER A 1 102 ? -5.465 8.044 20.938 1.00 89.06 102 SER A N 1
ATOM 766 C CA . SER A 1 102 ? -4.018 7.867 21.136 1.00 89.06 102 SER A CA 1
ATOM 767 C C . SER A 1 102 ? -3.397 6.824 20.198 1.00 89.06 102 SER A C 1
ATOM 769 O O . SER A 1 102 ? -2.256 6.991 19.768 1.00 89.06 102 SER A O 1
ATOM 771 N N . CYS A 1 103 ? -4.120 5.751 19.870 1.00 81.38 103 CYS A N 1
ATOM 772 C CA . CYS A 1 103 ? -3.675 4.760 18.889 1.00 81.38 103 CYS A CA 1
ATOM 773 C C . CYS A 1 103 ? -3.649 5.346 17.473 1.00 81.38 103 CYS A C 1
ATOM 775 O O . CYS A 1 103 ? -2.675 5.152 16.746 1.00 81.38 103 CYS A O 1
ATOM 777 N N . VAL A 1 104 ? -4.692 6.090 17.094 1.00 87.00 104 VAL A N 1
ATOM 778 C CA . VAL A 1 104 ? -4.799 6.719 15.771 1.00 87.00 104 VAL A CA 1
ATOM 779 C C . VAL A 1 104 ? -3.702 7.764 15.569 1.00 87.00 104 VAL A C 1
ATOM 781 O O . VAL A 1 104 ? -3.056 7.763 14.521 1.00 87.00 104 VAL A O 1
ATOM 784 N N . THR A 1 105 ? -3.434 8.614 16.565 1.00 82.50 105 THR A N 1
ATOM 785 C CA . THR A 1 105 ? -2.391 9.645 16.449 1.00 82.50 105 THR A CA 1
ATOM 786 C C . THR A 1 105 ? -0.988 9.050 16.366 1.00 82.50 105 THR A C 1
ATOM 788 O O . THR A 1 105 ? -0.213 9.470 15.508 1.00 82.50 105 THR A O 1
ATOM 791 N N . LYS A 1 106 ? -0.669 8.021 17.166 1.00 79.19 106 LYS A N 1
ATOM 792 C CA . LYS A 1 106 ? 0.632 7.328 17.077 1.00 79.19 106 LYS A CA 1
ATOM 793 C C . LYS A 1 106 ? 0.849 6.633 15.733 1.00 79.19 106 LYS A C 1
ATOM 795 O O . LYS A 1 106 ? 1.966 6.623 15.225 1.00 79.19 106 LYS A O 1
ATOM 800 N N . ASN A 1 107 ? -0.206 6.072 15.139 1.00 78.38 107 ASN A N 1
ATOM 801 C CA . ASN A 1 107 ? -0.098 5.424 13.833 1.00 78.38 107 ASN A CA 1
ATOM 802 C C . ASN A 1 107 ? 0.264 6.422 12.718 1.00 78.38 107 ASN A C 1
ATOM 804 O O . ASN A 1 107 ? 0.996 6.096 11.782 1.00 78.38 107 ASN A O 1
ATOM 808 N N . GLN A 1 108 ? -0.220 7.662 12.830 1.00 71.81 108 GLN A N 1
ATOM 809 C CA . GLN A 1 108 ? 0.041 8.684 11.823 1.00 71.81 108 GLN A CA 1
ATOM 810 C C . GLN A 1 108 ? 1.508 9.149 11.822 1.00 71.81 108 GLN A C 1
ATOM 812 O O . GLN A 1 108 ? 2.072 9.391 10.754 1.00 71.81 108 GLN A O 1
ATOM 817 N N . GLU A 1 109 ? 2.139 9.238 12.995 1.00 71.44 109 GLU A N 1
ATOM 818 C CA . GLU A 1 109 ? 3.534 9.675 13.136 1.00 71.44 109 GLU A CA 1
ATOM 819 C C . GLU A 1 109 ? 4.512 8.673 12.497 1.00 71.44 109 GLU A C 1
ATOM 821 O O . GLU A 1 109 ? 5.397 9.071 11.736 1.00 71.44 109 GLU A O 1
ATOM 826 N N . ASN A 1 110 ? 4.263 7.371 12.679 1.00 66.56 110 ASN A N 1
ATOM 827 C CA . ASN A 1 110 ? 5.058 6.294 12.074 1.00 66.56 110 ASN A CA 1
ATOM 828 C C . ASN A 1 110 ? 4.988 6.284 10.537 1.00 66.56 110 ASN A C 1
ATOM 830 O O . ASN A 1 110 ? 5.953 5.931 9.864 1.00 66.56 110 ASN A O 1
ATOM 834 N N . THR A 1 111 ? 3.862 6.712 9.961 1.00 63.16 111 THR A N 1
ATOM 835 C CA . THR A 1 111 ? 3.702 6.776 8.498 1.00 63.16 111 THR A CA 1
ATOM 836 C C . THR A 1 111 ? 4.539 7.914 7.891 1.00 63.16 111 THR A C 1
ATOM 838 O O . THR A 1 111 ? 4.982 7.840 6.743 1.00 63.16 111 THR A O 1
ATOM 841 N N . PHE A 1 112 ? 4.770 8.990 8.650 1.00 64.12 112 PHE A N 1
ATOM 842 C CA . PHE A 1 112 ? 5.477 10.175 8.159 1.00 64.12 112 PHE A CA 1
ATOM 843 C C . PHE A 1 112 ? 7.002 10.028 8.221 1.00 64.12 112 PHE A C 1
ATOM 845 O O . PHE A 1 112 ? 7.706 10.556 7.355 1.00 64.12 112 PHE A O 1
ATOM 852 N N . THR A 1 113 ? 7.519 9.301 9.215 1.00 60.62 113 THR A N 1
ATOM 853 C CA . THR A 1 113 ? 8.957 9.016 9.348 1.00 60.62 113 THR A CA 1
ATOM 854 C C . THR A 1 113 ? 9.450 8.093 8.236 1.00 60.62 113 THR A C 1
ATOM 856 O O . THR A 1 113 ? 10.450 8.411 7.592 1.00 60.62 113 THR A O 1
ATOM 859 N N . GLN A 1 114 ? 8.689 7.046 7.903 1.00 62.12 114 GLN A N 1
ATOM 860 C CA . GLN A 1 114 ? 9.042 6.105 6.834 1.00 62.12 114 GLN A CA 1
ATOM 861 C C . GLN A 1 114 ? 9.157 6.790 5.459 1.00 62.12 114 GLN A C 1
ATOM 863 O O . GLN A 1 114 ? 10.094 6.542 4.703 1.00 62.12 114 GLN A O 1
ATOM 868 N N . LYS A 1 115 ? 8.265 7.745 5.161 1.00 61.88 115 LYS A N 1
ATOM 869 C CA . LYS A 1 115 ? 8.296 8.496 3.895 1.00 61.88 115 LYS A CA 1
ATOM 870 C C . LYS A 1 115 ? 9.499 9.441 3.775 1.00 61.88 115 LYS A C 1
ATOM 872 O O . LYS A 1 115 ? 9.926 9.753 2.665 1.00 61.88 115 LYS A O 1
ATOM 877 N N . ARG A 1 116 ? 10.050 9.913 4.899 1.00 58.62 116 ARG A N 1
ATOM 878 C CA . ARG A 1 116 ? 11.246 10.771 4.917 1.00 58.62 116 ARG A CA 1
ATOM 879 C C . ARG A 1 116 ? 12.529 9.980 4.670 1.00 58.62 116 ARG A C 1
ATOM 881 O O . ARG A 1 116 ? 13.408 10.480 3.968 1.00 58.62 116 ARG A O 1
ATOM 888 N N . GLU A 1 117 ? 12.620 8.764 5.194 1.00 61.38 117 GLU A N 1
ATOM 889 C CA . GLU A 1 117 ? 13.791 7.898 5.011 1.00 61.38 117 GLU A CA 1
ATOM 890 C C . GLU A 1 117 ? 13.928 7.413 3.560 1.00 61.38 117 GLU A C 1
ATOM 892 O O . GLU A 1 117 ? 15.028 7.444 3.008 1.00 61.38 117 GLU A O 1
ATOM 897 N N . GLU A 1 118 ? 12.815 7.102 2.888 1.00 59.12 118 GLU A N 1
ATOM 898 C CA . GLU A 1 118 ? 12.822 6.773 1.454 1.00 59.12 118 GLU A CA 1
ATOM 899 C C . GLU A 1 118 ? 13.328 7.946 0.597 1.00 59.12 118 GLU A C 1
ATOM 901 O O . GLU A 1 118 ? 14.133 7.754 -0.314 1.00 59.12 118 GLU A O 1
ATOM 906 N N . THR A 1 119 ? 12.950 9.187 0.932 1.00 57.03 119 THR A N 1
ATOM 907 C CA . THR A 1 119 ? 13.457 10.371 0.216 1.00 57.03 119 THR A CA 1
ATOM 908 C C . THR A 1 119 ? 14.917 10.716 0.526 1.00 57.03 119 THR A C 1
ATOM 910 O O . THR A 1 119 ? 15.563 11.374 -0.287 1.00 57.03 119 THR A O 1
ATOM 913 N N . ALA A 1 120 ? 15.460 10.276 1.665 1.00 59.38 120 ALA A N 1
ATOM 914 C CA . ALA A 1 120 ? 16.868 10.489 2.005 1.00 59.38 120 ALA A CA 1
ATOM 915 C C . ALA A 1 120 ? 17.783 9.472 1.298 1.00 59.38 120 ALA A C 1
ATOM 917 O O . ALA A 1 120 ? 18.842 9.849 0.791 1.00 59.38 120 ALA A O 1
ATOM 918 N N . MET A 1 121 ? 17.347 8.214 1.173 1.00 55.38 121 MET A N 1
ATOM 919 C CA . MET A 1 121 ? 18.156 7.139 0.585 1.00 55.38 121 MET A CA 1
ATOM 920 C C . MET A 1 121 ? 18.272 7.221 -0.955 1.00 55.38 121 MET A C 1
ATOM 922 O O . MET A 1 121 ? 19.256 6.745 -1.524 1.00 55.38 121 MET A O 1
ATOM 926 N N . GLU A 1 122 ? 17.340 7.891 -1.646 1.00 55.91 122 GLU A N 1
ATOM 927 C CA . GLU A 1 122 ? 17.462 8.195 -3.088 1.00 55.91 122 GLU A CA 1
ATOM 928 C C . GLU A 1 122 ? 18.578 9.230 -3.370 1.00 55.91 122 GLU A C 1
ATOM 930 O O . GLU A 1 122 ? 19.182 9.226 -4.444 1.00 55.91 122 GLU A O 1
ATOM 935 N N . SER A 1 123 ? 18.917 10.089 -2.396 1.00 53.56 123 SER A N 1
ATOM 936 C CA . SER A 1 123 ? 19.914 11.157 -2.581 1.00 53.56 123 SER A CA 1
ATOM 937 C C . SER A 1 123 ? 21.375 10.702 -2.439 1.00 53.56 123 SER A C 1
ATOM 939 O O . SER A 1 123 ? 22.266 11.336 -3.003 1.00 53.56 123 SER A O 1
ATOM 941 N N . GLU A 1 124 ? 21.651 9.571 -1.777 1.00 53.84 124 GLU A N 1
ATOM 942 C CA . GLU A 1 124 ? 23.025 9.049 -1.653 1.00 53.84 124 GLU A CA 1
ATOM 943 C C . GLU A 1 124 ? 23.478 8.200 -2.852 1.00 53.84 124 GLU A C 1
ATOM 945 O O . GLU A 1 124 ? 24.679 8.054 -3.093 1.00 53.84 124 GLU A O 1
ATOM 950 N N . LYS A 1 125 ? 22.559 7.695 -3.687 1.00 47.59 125 LYS A N 1
ATOM 951 C CA . LYS A 1 125 ? 22.931 6.860 -4.848 1.00 47.59 125 LYS A CA 1
ATOM 952 C C . LYS A 1 125 ? 23.460 7.628 -6.062 1.00 47.59 125 LYS A C 1
ATOM 954 O O . LYS A 1 125 ? 23.894 6.992 -7.021 1.00 47.59 125 LYS A O 1
ATOM 959 N N . GLN A 1 126 ? 23.490 8.962 -6.028 1.00 49.03 126 GLN A N 1
ATOM 960 C CA . GLN A 1 126 ? 24.141 9.771 -7.068 1.00 49.03 126 GLN A CA 1
ATOM 961 C C . GLN A 1 126 ? 25.599 10.157 -6.755 1.00 49.03 126 GLN A C 1
ATOM 963 O O . GLN A 1 126 ? 26.252 10.730 -7.625 1.00 49.03 126 GLN A O 1
ATOM 968 N N . THR A 1 127 ? 26.158 9.779 -5.595 1.00 50.50 127 THR A N 1
ATOM 969 C CA . THR A 1 127 ? 27.505 10.246 -5.184 1.00 50.50 127 THR A CA 1
ATOM 970 C C . THR A 1 127 ? 28.482 9.131 -4.787 1.00 50.50 127 THR A C 1
ATOM 972 O O . THR A 1 127 ? 29.488 9.388 -4.133 1.00 50.50 127 THR A O 1
ATOM 975 N N . GLN A 1 128 ? 28.266 7.886 -5.220 1.00 47.59 128 GLN A N 1
ATOM 976 C CA . GLN A 1 128 ? 29.307 6.846 -5.174 1.00 47.59 128 GLN A CA 1
ATOM 977 C C . GLN A 1 128 ? 29.535 6.249 -6.558 1.00 47.59 128 GLN A C 1
ATOM 979 O O . GLN A 1 128 ? 29.051 5.181 -6.919 1.00 47.59 128 GLN A O 1
ATOM 984 N N . GLY A 1 129 ? 30.300 6.993 -7.346 1.00 45.56 129 GLY A N 1
ATOM 985 C CA . GLY A 1 129 ? 30.765 6.584 -8.659 1.00 45.56 129 GLY A CA 1
ATOM 986 C C . GLY A 1 129 ? 31.762 7.592 -9.201 1.00 45.56 129 GLY A C 1
ATOM 987 O O . GLY A 1 129 ? 31.475 8.230 -10.202 1.00 45.56 129 GLY A O 1
ATOM 988 N N . ASN A 1 130 ? 32.868 7.805 -8.481 1.00 46.00 130 ASN A N 1
ATOM 989 C CA . ASN A 1 130 ? 34.183 8.160 -9.026 1.00 46.00 130 ASN A CA 1
ATOM 990 C C . ASN A 1 130 ? 35.160 8.401 -7.870 1.00 46.00 130 ASN A C 1
ATOM 992 O O . ASN A 1 130 ? 35.264 9.501 -7.333 1.00 46.00 130 ASN A O 1
ATOM 996 N N . GLY A 1 131 ? 35.919 7.365 -7.511 1.00 46.06 131 GLY A N 1
ATOM 997 C CA . GLY A 1 131 ? 37.225 7.569 -6.897 1.00 46.06 131 GLY A CA 1
ATOM 998 C C . GLY A 1 131 ? 38.139 8.180 -7.953 1.00 46.06 131 GLY A C 1
ATOM 999 O O . GLY A 1 131 ? 38.728 7.458 -8.751 1.00 46.06 131 GLY A O 1
ATOM 1000 N N . PHE A 1 132 ? 38.191 9.508 -8.008 1.00 45.88 132 PHE A N 1
ATOM 1001 C CA . PHE A 1 132 ? 39.110 10.237 -8.872 1.00 45.88 132 PHE A CA 1
ATOM 1002 C C . PHE A 1 132 ? 40.303 10.667 -8.019 1.00 45.88 132 PHE A C 1
ATOM 1004 O O . PHE A 1 132 ? 40.253 11.659 -7.295 1.00 45.88 132 PHE A O 1
ATOM 1011 N N . SER A 1 133 ? 41.368 9.871 -8.063 1.00 56.75 133 SER A N 1
ATOM 1012 C CA . SER A 1 133 ? 42.695 10.308 -7.638 1.00 56.75 133 SER A CA 1
ATOM 1013 C C . SER A 1 133 ? 43.078 11.569 -8.416 1.00 56.75 133 SER A C 1
ATOM 1015 O O . SER A 1 133 ? 42.869 11.626 -9.628 1.00 56.75 133 SER A O 1
ATOM 1017 N N . ALA A 1 134 ? 43.621 12.566 -7.715 1.00 50.53 134 ALA A N 1
ATOM 1018 C CA . ALA A 1 134 ? 44.014 13.853 -8.278 1.00 50.53 134 ALA A CA 1
ATOM 1019 C C . ALA A 1 134 ? 44.855 13.674 -9.564 1.00 50.53 134 ALA A C 1
ATOM 1021 O O . ALA A 1 134 ? 45.893 13.009 -9.516 1.00 50.53 134 ALA A O 1
ATOM 1022 N N . PRO A 1 135 ? 44.428 14.235 -10.709 1.00 53.56 135 PRO A N 1
ATOM 1023 C CA . PRO A 1 135 ? 45.199 14.169 -11.937 1.00 53.56 135 PRO A CA 1
ATOM 1024 C C . PRO A 1 135 ? 46.412 15.091 -11.807 1.00 53.56 135 PRO A C 1
ATOM 1026 O O . PRO A 1 135 ? 46.314 16.225 -11.335 1.00 53.56 135 PRO A O 1
ATOM 1029 N N . THR A 1 136 ? 47.569 14.592 -12.221 1.00 62.97 136 THR A N 1
ATOM 1030 C CA . THR A 1 136 ? 48.799 15.376 -12.319 1.00 62.97 136 THR A CA 1
ATOM 1031 C C . THR A 1 136 ? 48.629 16.493 -13.357 1.00 62.97 136 THR A C 1
ATOM 1033 O O . THR A 1 136 ? 47.800 16.402 -14.266 1.00 62.97 136 THR A O 1
ATOM 1036 N N . SER A 1 137 ? 49.420 17.565 -13.235 1.00 62.06 137 SER A N 1
ATOM 1037 C CA . SER A 1 137 ? 49.343 18.784 -14.065 1.00 62.06 137 SER A CA 1
ATOM 1038 C C . SER A 1 137 ? 49.407 18.543 -15.579 1.00 62.06 137 SER A C 1
ATOM 1040 O O . SER A 1 137 ? 49.009 19.410 -16.347 1.00 62.06 137 SER A O 1
ATOM 1042 N N . ASN A 1 138 ? 49.852 17.363 -16.012 1.00 61.06 138 ASN A N 1
ATOM 1043 C CA . ASN A 1 138 ? 50.012 17.013 -17.421 1.00 61.06 138 ASN A CA 1
ATOM 1044 C C . ASN A 1 138 ? 48.727 16.429 -18.053 1.00 61.06 138 ASN A C 1
ATOM 1046 O O . ASN A 1 138 ? 48.654 16.295 -19.270 1.00 61.06 138 ASN A O 1
ATOM 1050 N N . GLU A 1 139 ? 47.697 16.108 -17.259 1.00 58.66 139 GLU A N 1
ATOM 1051 C CA . GLU A 1 139 ? 46.420 15.553 -17.750 1.00 58.66 139 GLU A CA 1
ATOM 1052 C C . GLU A 1 139 ? 45.358 16.650 -17.997 1.00 58.66 139 GLU A C 1
ATOM 1054 O O . GLU A 1 139 ? 44.420 16.465 -18.774 1.00 58.66 139 GLU A O 1
ATOM 1059 N N . VAL A 1 140 ? 45.506 17.817 -17.355 1.00 60.50 140 VAL A N 1
ATOM 1060 C CA . VAL A 1 140 ? 44.562 18.950 -17.451 1.00 60.50 140 VAL A CA 1
ATOM 1061 C C . VAL A 1 140 ? 44.600 19.592 -18.841 1.00 60.50 140 VAL 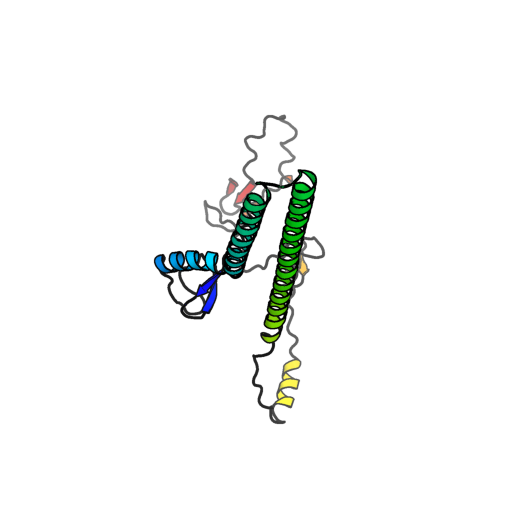A C 1
ATOM 1063 O O . VAL A 1 140 ? 43.558 19.940 -19.395 1.00 60.50 140 VAL A O 1
ATOM 1066 N N . GLU A 1 141 ? 45.783 19.677 -19.448 1.00 64.31 141 GLU A N 1
ATOM 1067 C CA . GLU A 1 141 ? 45.971 20.314 -20.756 1.00 64.31 141 GLU A CA 1
ATOM 1068 C C . GLU A 1 141 ? 45.420 19.454 -21.907 1.00 64.31 141 GLU A C 1
ATOM 1070 O O . GLU A 1 141 ? 44.860 19.971 -22.875 1.00 64.31 141 GLU A O 1
ATOM 1075 N N . LYS A 1 142 ? 45.426 18.125 -21.739 1.00 59.62 142 LYS A N 1
ATOM 1076 C CA . LYS A 1 142 ? 44.832 17.185 -22.699 1.00 59.62 142 LYS A CA 1
ATOM 1077 C C . LYS A 1 142 ? 43.300 17.258 -22.725 1.00 59.62 142 LYS A C 1
ATOM 1079 O O . LYS A 1 142 ? 42.693 17.099 -23.781 1.00 59.62 142 LYS A O 1
ATOM 1084 N N . ARG A 1 143 ? 42.652 17.575 -21.595 1.00 56.06 143 ARG A N 1
ATOM 1085 C CA . ARG A 1 143 ? 41.183 17.716 -21.535 1.00 56.06 143 ARG A CA 1
ATOM 1086 C C . ARG A 1 143 ? 40.659 19.014 -22.146 1.00 56.06 143 ARG A C 1
ATOM 1088 O O . ARG A 1 143 ? 39.517 19.034 -22.598 1.00 56.06 143 ARG A O 1
ATOM 1095 N N . LEU A 1 144 ? 41.476 20.065 -22.213 1.00 61.66 144 LEU A N 1
ATOM 1096 C CA . LEU A 1 144 ? 41.096 21.314 -22.880 1.00 61.66 144 LEU A CA 1
ATOM 1097 C C . LEU A 1 144 ? 41.111 21.188 -24.411 1.00 61.66 144 LEU A C 1
ATOM 1099 O O . LEU A 1 144 ? 40.291 21.816 -25.075 1.00 61.66 144 LEU A O 1
ATOM 1103 N N . GLN A 1 145 ? 41.967 20.333 -24.979 1.00 62.38 145 GLN A N 1
ATOM 1104 C CA . GLN A 1 145 ? 41.970 20.078 -26.426 1.00 62.38 145 GLN A CA 1
ATOM 1105 C C . GLN A 1 145 ? 40.804 19.187 -26.888 1.00 62.38 145 GLN A C 1
ATOM 1107 O O . GLN A 1 145 ? 40.367 19.304 -28.031 1.00 62.38 145 GLN A O 1
ATOM 1112 N N . GLU A 1 146 ? 40.235 18.357 -26.009 1.00 59.41 146 GLU A N 1
ATOM 1113 C CA . GLU A 1 146 ? 39.150 17.432 -26.375 1.00 59.41 146 GLU A CA 1
ATOM 1114 C C . GLU A 1 146 ? 37.736 18.026 -26.200 1.00 59.41 146 GLU A C 1
ATOM 1116 O O . GLU A 1 146 ? 36.769 17.537 -26.782 1.00 59.41 146 GLU A O 1
ATOM 1121 N N . GLN A 1 147 ? 37.595 19.144 -25.478 1.00 57.62 147 GLN A N 1
ATOM 1122 C CA . GLN A 1 147 ? 36.314 19.851 -25.301 1.00 57.62 147 GLN A CA 1
ATOM 1123 C C . GLN A 1 147 ? 35.916 20.754 -26.484 1.00 57.62 147 GLN A C 1
ATOM 1125 O O . GLN A 1 147 ? 34.847 21.365 -26.463 1.00 57.62 147 GLN A O 1
ATOM 1130 N N . ALA A 1 148 ? 36.727 20.804 -27.545 1.00 55.66 148 ALA A N 1
ATOM 1131 C CA . ALA A 1 148 ? 36.400 21.513 -28.782 1.00 55.66 148 ALA A CA 1
ATOM 1132 C C . ALA A 1 148 ? 35.582 20.673 -29.790 1.00 55.66 148 ALA A C 1
ATOM 1134 O O . ALA A 1 148 ? 35.156 21.207 -30.816 1.00 55.66 148 ALA A O 1
ATOM 1135 N N . LEU A 1 149 ? 35.300 19.390 -29.515 1.00 54.97 149 LEU A N 1
ATOM 1136 C CA . LEU A 1 149 ? 34.436 18.573 -30.374 1.00 54.97 149 LEU A CA 1
ATOM 1137 C C . LEU A 1 149 ? 32.982 18.619 -29.888 1.00 54.97 149 LEU A C 1
ATOM 1139 O O . LEU A 1 149 ? 32.506 17.795 -29.109 1.00 54.97 149 LEU A O 1
ATOM 1143 N N . LYS A 1 150 ? 32.287 19.648 -30.371 1.00 48.41 150 LYS A N 1
ATOM 1144 C CA . LYS A 1 150 ? 30.834 19.855 -30.326 1.00 48.41 150 LYS A CA 1
ATOM 1145 C C . LYS A 1 150 ? 30.099 18.507 -30.486 1.00 48.41 150 LYS A C 1
ATOM 1147 O O . LYS A 1 150 ? 30.222 17.901 -31.550 1.00 48.41 150 LYS A O 1
ATOM 1152 N N . PRO A 1 151 ? 29.333 18.001 -29.497 1.00 52.34 151 PRO A N 1
ATOM 1153 C CA . PRO A 1 151 ? 28.487 16.850 -29.757 1.00 52.34 151 PRO A CA 1
ATOM 1154 C C . PRO A 1 151 ? 27.419 17.321 -30.738 1.00 52.34 151 PRO A C 1
ATOM 1156 O O . PRO A 1 151 ? 26.558 18.128 -30.381 1.00 52.34 151 PRO A O 1
ATOM 1159 N N . ASP A 1 152 ? 27.499 16.855 -31.981 1.00 54.50 152 ASP A N 1
ATOM 1160 C CA . ASP A 1 152 ? 26.453 17.053 -32.971 1.00 54.50 152 ASP A CA 1
ATOM 1161 C C . ASP A 1 152 ? 25.158 16.465 -32.411 1.00 54.50 152 ASP A C 1
ATOM 1163 O O . ASP A 1 152 ? 24.870 15.264 -32.495 1.00 54.50 152 ASP A O 1
ATOM 1167 N N . VAL A 1 153 ? 24.351 17.331 -31.803 1.00 66.50 153 VAL A N 1
ATOM 1168 C CA . VAL A 1 153 ? 22.958 17.058 -31.478 1.00 66.50 153 VAL A CA 1
ATOM 1169 C C . VAL A 1 153 ? 22.250 16.969 -32.819 1.00 66.50 153 VAL A C 1
ATOM 1171 O O . VAL A 1 153 ? 21.643 17.923 -33.279 1.00 66.50 153 VAL A O 1
ATOM 1174 N N . LYS A 1 154 ? 22.395 15.836 -33.506 1.00 70.06 154 LYS A N 1
ATOM 1175 C CA . LYS A 1 154 ? 21.769 15.612 -34.805 1.00 70.06 154 LYS A CA 1
ATOM 1176 C C . LYS A 1 154 ? 20.256 15.585 -34.582 1.00 70.06 154 LYS A C 1
ATOM 1178 O O . LYS A 1 154 ? 19.722 14.669 -33.947 1.00 70.06 154 LYS A O 1
ATOM 1183 N N . LEU A 1 155 ? 19.611 16.671 -35.005 1.00 84.69 155 LEU A N 1
ATOM 1184 C CA . LEU A 1 155 ? 18.164 16.814 -35.024 1.00 84.69 155 LEU A CA 1
ATOM 1185 C C . LEU A 1 155 ? 17.601 15.758 -35.980 1.00 84.69 155 LEU A C 1
ATOM 1187 O O . LEU A 1 155 ? 18.261 15.355 -36.941 1.00 84.69 155 LEU A O 1
ATOM 1191 N N . ILE A 1 156 ? 16.414 15.254 -35.663 1.00 85.69 156 ILE A N 1
ATOM 1192 C CA . ILE A 1 156 ? 15.693 14.317 -36.523 1.00 85.69 156 ILE A CA 1
ATOM 1193 C C . ILE A 1 156 ? 14.521 15.053 -37.174 1.00 85.69 156 ILE A C 1
ATOM 1195 O O . ILE A 1 156 ? 13.853 15.829 -36.489 1.00 85.69 156 ILE A O 1
ATOM 1199 N N . PRO A 1 157 ? 14.236 14.820 -38.462 1.00 84.75 157 PRO A N 1
ATOM 1200 C CA . PRO A 1 157 ? 13.050 15.380 -39.087 1.00 84.75 157 PRO A CA 1
ATOM 1201 C C . PRO A 1 157 ? 11.802 14.668 -38.553 1.00 84.75 157 PRO A C 1
ATOM 1203 O O . PRO A 1 157 ? 11.773 13.445 -38.398 1.00 84.75 157 PRO A O 1
ATOM 1206 N N . CYS A 1 158 ? 10.754 15.431 -38.256 1.00 84.31 158 CYS A N 1
ATOM 1207 C CA . CYS A 1 158 ? 9.459 14.880 -37.872 1.00 84.31 158 CYS A CA 1
ATOM 1208 C C . CYS A 1 158 ? 8.804 14.149 -39.066 1.00 84.31 158 CYS A C 1
ATOM 1210 O O . CYS A 1 158 ? 8.736 14.735 -40.147 1.00 84.31 158 CYS A O 1
ATOM 1212 N N . PRO A 1 159 ? 8.261 12.927 -38.893 1.00 77.69 159 PRO A N 1
ATOM 1213 C CA . PRO A 1 159 ? 7.675 12.152 -39.992 1.00 77.69 159 PRO A CA 1
ATOM 1214 C C . PRO A 1 159 ? 6.382 12.748 -40.571 1.00 77.69 159 PRO A C 1
ATOM 1216 O O . PRO A 1 159 ? 6.072 12.484 -41.725 1.00 77.69 159 PRO A O 1
ATOM 1219 N N . ASP A 1 160 ? 5.645 13.557 -39.802 1.00 79.00 160 ASP A N 1
ATOM 1220 C CA . ASP A 1 160 ? 4.383 14.156 -40.266 1.00 79.00 160 ASP A CA 1
ATOM 1221 C C . ASP A 1 160 ? 4.556 15.564 -40.845 1.00 79.00 160 ASP A C 1
ATOM 1223 O O . ASP A 1 160 ? 3.928 15.906 -41.843 1.00 79.00 160 ASP A O 1
ATOM 1227 N N . CYS A 1 161 ? 5.388 16.407 -40.222 1.00 84.19 161 CYS A N 1
ATOM 1228 C CA . CYS A 1 161 ? 5.537 17.808 -40.638 1.00 84.19 161 CYS A CA 1
ATOM 1229 C C . CYS A 1 161 ? 6.875 18.136 -41.311 1.00 84.19 161 CYS A C 1
ATOM 1231 O O . CYS A 1 161 ? 7.033 19.244 -41.819 1.00 84.19 161 CYS A O 1
ATOM 1233 N N . GLY A 1 162 ? 7.849 17.222 -41.279 1.00 80.06 162 GLY A N 1
ATOM 1234 C CA . GLY A 1 162 ? 9.171 17.405 -41.885 1.00 80.06 162 GLY A CA 1
ATOM 1235 C C . GLY A 1 162 ? 10.099 18.387 -41.164 1.00 80.06 162 GLY A C 1
ATOM 1236 O O . GLY A 1 162 ? 11.226 18.574 -41.607 1.00 80.06 162 GLY A O 1
ATOM 1237 N N . LYS A 1 163 ? 9.668 19.017 -40.061 1.00 86.25 163 LYS A N 1
ATOM 1238 C CA . LYS A 1 163 ? 10.505 19.964 -39.306 1.00 86.25 163 LYS A CA 1
ATOM 1239 C C . LYS A 1 163 ? 11.489 19.250 -38.386 1.00 86.25 163 LYS A C 1
ATOM 1241 O O . LYS A 1 163 ? 11.150 18.226 -37.790 1.00 86.25 163 LYS A O 1
ATOM 1246 N N . ASP A 1 164 ? 12.667 19.841 -38.223 1.00 88.06 164 ASP A N 1
ATOM 1247 C CA . ASP A 1 164 ? 13.713 19.330 -37.345 1.00 88.06 164 ASP A CA 1
ATOM 1248 C C . ASP A 1 164 ? 13.308 19.423 -35.872 1.00 88.06 164 ASP A C 1
ATOM 1250 O O . ASP A 1 164 ? 12.967 20.489 -35.352 1.00 88.06 164 ASP A O 1
ATOM 1254 N N . VAL A 1 165 ? 13.357 18.287 -35.183 1.00 87.12 165 VAL A N 1
ATOM 1255 C CA . VAL A 1 165 ? 13.040 18.169 -33.761 1.00 87.12 165 VAL A CA 1
ATOM 1256 C C . VAL A 1 165 ? 14.163 17.467 -33.006 1.00 87.12 165 VAL A C 1
ATOM 1258 O O . VAL A 1 165 ? 14.916 16.646 -33.535 1.00 87.12 165 VAL A O 1
ATOM 1261 N N . SER A 1 166 ? 14.289 17.804 -31.725 1.00 84.25 166 SER A N 1
ATOM 1262 C CA . SER A 1 166 ? 15.247 17.147 -30.839 1.00 84.25 166 SER A CA 1
ATOM 1263 C C . SER A 1 166 ? 14.863 15.682 -30.623 1.00 84.25 166 SER A C 1
ATOM 1265 O O . SER A 1 166 ? 13.703 15.372 -30.361 1.00 84.25 166 SER A O 1
ATOM 1267 N N . ARG A 1 167 ? 15.851 14.778 -30.627 1.00 73.81 167 ARG A N 1
ATOM 1268 C CA . ARG A 1 167 ? 15.660 13.335 -30.366 1.00 73.81 167 ARG A CA 1
ATOM 1269 C C . ARG A 1 167 ? 15.093 12.986 -28.987 1.00 73.81 167 ARG A C 1
ATOM 1271 O O . ARG A 1 167 ? 14.728 11.835 -28.753 1.00 73.81 167 ARG A O 1
ATOM 1278 N N . ARG A 1 168 ? 15.064 13.954 -28.068 1.00 78.50 168 ARG A N 1
ATOM 1279 C CA . ARG A 1 168 ? 14.503 13.800 -26.718 1.00 78.50 168 ARG A CA 1
ATOM 1280 C C . ARG A 1 168 ? 13.097 14.387 -26.584 1.00 78.50 168 ARG A C 1
ATOM 1282 O O . ARG A 1 168 ? 12.505 14.262 -25.519 1.00 78.50 168 ARG A O 1
ATOM 1289 N N . ALA A 1 169 ? 12.578 15.060 -27.613 1.00 78.19 169 ALA A N 1
ATOM 1290 C CA . ALA A 1 169 ? 11.231 15.611 -27.564 1.00 78.19 169 ALA A CA 1
ATOM 1291 C C . ALA A 1 169 ? 10.210 14.465 -27.569 1.00 78.19 169 ALA A C 1
ATOM 1293 O O . ALA A 1 169 ? 10.278 13.586 -28.418 1.00 78.19 169 ALA A O 1
ATOM 1294 N N . ILE A 1 170 ? 9.271 14.480 -26.622 1.00 82.50 170 ILE A N 1
ATOM 1295 C CA . ILE A 1 170 ? 8.191 13.482 -26.524 1.00 82.50 170 ILE A CA 1
ATOM 1296 C C . ILE A 1 170 ? 7.168 13.698 -27.650 1.00 82.50 170 ILE A C 1
ATOM 1298 O O . ILE A 1 170 ? 6.649 12.748 -28.233 1.00 82.50 170 ILE A O 1
ATOM 1302 N N . SER A 1 171 ? 6.929 14.959 -28.006 1.00 86.12 171 SER A N 1
ATOM 1303 C CA . SER A 1 171 ? 6.031 15.379 -29.078 1.00 86.12 171 SER A CA 1
ATOM 1304 C C . SER A 1 171 ? 6.643 16.522 -29.882 1.00 86.12 171 SER A C 1
ATOM 1306 O O . SER A 1 171 ? 7.367 17.363 -29.342 1.00 86.12 171 SER A O 1
ATOM 1308 N N . CYS A 1 172 ? 6.343 16.572 -31.180 1.00 86.88 172 CYS A N 1
ATOM 1309 C CA . CYS A 1 172 ? 6.759 17.670 -32.042 1.00 86.88 172 CYS A CA 1
ATOM 1310 C C . CYS A 1 172 ? 6.071 18.974 -31.599 1.00 86.88 172 CYS A C 1
ATOM 1312 O O . CYS A 1 172 ? 4.841 19.020 -31.574 1.00 86.88 172 CYS A O 1
ATOM 1314 N N . PRO A 1 173 ? 6.811 20.063 -31.326 1.00 87.88 173 PRO A N 1
ATOM 1315 C CA . PRO A 1 173 ? 6.215 21.336 -30.920 1.00 87.88 173 PRO A CA 1
ATOM 1316 C C . PRO A 1 173 ? 5.458 22.051 -32.051 1.00 87.88 173 PRO A C 1
ATOM 1318 O O . PRO A 1 173 ? 4.681 22.956 -31.781 1.00 87.88 173 PRO A O 1
ATOM 1321 N N . SER A 1 174 ? 5.679 21.678 -33.319 1.00 85.88 174 SER A N 1
ATOM 1322 C CA . SER A 1 174 ? 4.991 22.299 -34.463 1.00 85.88 174 SER A CA 1
ATOM 1323 C C . SER A 1 174 ? 3.684 21.615 -34.862 1.00 85.88 174 SER A C 1
ATOM 1325 O O . SER A 1 174 ? 2.801 22.296 -35.368 1.00 85.88 174 SER A O 1
ATOM 1327 N N . CYS A 1 175 ? 3.555 20.297 -34.687 1.00 85.88 175 CYS A N 1
ATOM 1328 C CA . CYS A 1 175 ? 2.357 19.557 -35.110 1.00 85.88 175 CYS A CA 1
ATOM 1329 C C . CYS A 1 175 ? 1.697 18.727 -34.002 1.00 85.88 175 CYS A C 1
ATOM 1331 O O . CYS A 1 175 ? 0.597 18.228 -34.203 1.00 85.88 175 CYS A O 1
ATOM 1333 N N . GLY A 1 176 ? 2.342 18.565 -32.843 1.00 83.19 176 GLY A N 1
ATOM 1334 C CA . GLY A 1 176 ? 1.826 17.772 -31.724 1.00 83.19 176 GLY A CA 1
ATOM 1335 C C . GLY A 1 176 ? 2.013 16.257 -31.863 1.00 83.19 176 GLY A C 1
ATOM 1336 O O . GLY A 1 176 ? 1.689 15.528 -30.931 1.00 83.19 176 GLY A O 1
ATOM 1337 N N . CYS A 1 177 ? 2.560 15.761 -32.978 1.00 79.19 177 CYS A N 1
ATOM 1338 C CA . CYS A 1 177 ? 2.729 14.322 -33.194 1.00 79.19 177 CYS A CA 1
ATOM 1339 C C . CYS A 1 177 ? 3.789 13.722 -32.248 1.00 79.19 177 CYS A C 1
ATOM 1341 O O . CYS A 1 177 ? 4.836 14.349 -32.041 1.00 79.19 177 CYS A O 1
ATOM 1343 N N . PRO A 1 178 ? 3.562 12.523 -31.680 1.00 80.94 178 PRO A N 1
ATOM 1344 C CA . PRO A 1 178 ? 4.514 11.881 -30.779 1.00 80.94 178 PRO A CA 1
ATOM 1345 C C . PRO A 1 178 ? 5.773 11.451 -31.540 1.00 80.94 178 PRO A C 1
ATOM 1347 O O . PRO A 1 178 ? 5.701 10.743 -32.543 1.00 80.94 178 PRO A O 1
ATOM 1350 N N . ILE A 1 179 ? 6.944 11.860 -31.052 1.00 76.38 179 ILE A N 1
ATOM 1351 C CA . ILE A 1 179 ? 8.240 11.459 -31.613 1.00 76.38 179 ILE A CA 1
ATOM 1352 C C . ILE A 1 179 ? 8.684 10.202 -30.857 1.00 76.38 179 ILE A C 1
ATOM 1354 O O . ILE A 1 179 ? 9.590 10.215 -30.027 1.00 76.38 179 ILE A O 1
ATOM 1358 N N . THR A 1 180 ? 7.974 9.094 -31.081 1.00 62.19 180 THR A N 1
ATOM 1359 C CA . THR A 1 180 ? 8.359 7.797 -30.515 1.00 62.19 180 THR A CA 1
ATOM 1360 C C . THR A 1 180 ? 9.653 7.359 -31.187 1.00 62.19 180 THR A C 1
ATOM 1362 O O . THR A 1 180 ? 9.722 7.256 -32.410 1.00 62.19 180 THR A O 1
ATOM 1365 N N . GLN A 1 181 ? 10.700 7.166 -30.386 1.00 60.62 181 GLN A N 1
ATOM 1366 C CA . GLN A 1 181 ? 12.045 6.888 -30.869 1.00 60.62 181 GLN A CA 1
ATOM 1367 C C . GLN A 1 181 ? 12.046 5.727 -31.870 1.00 60.62 181 GLN A C 1
ATOM 1369 O O . GLN A 1 181 ? 11.714 4.586 -31.546 1.00 60.62 181 GLN A O 1
ATOM 1374 N N . VAL A 1 182 ? 12.428 6.048 -33.105 1.00 59.34 182 VAL A N 1
ATOM 1375 C CA . VAL A 1 182 ? 12.642 5.093 -34.187 1.00 59.34 182 VAL A CA 1
ATOM 1376 C C . VAL A 1 182 ? 13.882 4.267 -33.848 1.00 59.34 182 VAL A C 1
ATOM 1378 O O . VAL A 1 182 ? 15.006 4.619 -34.191 1.00 59.34 182 VAL A O 1
ATOM 1381 N N . GLY A 1 183 ? 13.650 3.186 -33.112 1.00 54.47 183 GLY A N 1
ATOM 1382 C CA . GLY A 1 183 ? 14.538 2.030 -32.989 1.00 54.47 183 GLY A CA 1
ATOM 1383 C C . GLY A 1 183 ? 13.835 0.707 -33.303 1.00 54.47 183 GLY A C 1
ATOM 1384 O O . GLY A 1 183 ? 14.498 -0.313 -33.412 1.00 54.47 183 GLY A O 1
ATOM 1385 N N . THR A 1 184 ? 12.510 0.721 -33.494 1.00 43.62 184 THR A N 1
ATOM 1386 C CA . THR A 1 184 ? 11.755 -0.413 -34.042 1.00 43.62 184 THR A CA 1
ATOM 1387 C C . THR A 1 184 ? 10.422 0.099 -34.576 1.00 43.62 184 THR A C 1
ATOM 1389 O O . THR A 1 184 ? 9.436 0.205 -33.849 1.00 43.62 184 THR A O 1
ATOM 1392 N N . THR A 1 185 ? 10.377 0.454 -35.857 1.00 40.66 185 THR A N 1
ATOM 1393 C CA . THR A 1 185 ? 9.108 0.499 -36.580 1.00 40.66 185 THR A CA 1
ATOM 1394 C C . THR A 1 185 ? 8.622 -0.942 -36.697 1.00 40.66 185 THR A C 1
ATOM 1396 O O . THR A 1 185 ? 9.074 -1.695 -37.558 1.00 40.66 185 THR A O 1
ATOM 1399 N N . ILE A 1 186 ? 7.686 -1.356 -35.841 1.00 57.22 186 ILE A N 1
ATOM 1400 C CA . ILE A 1 186 ? 6.838 -2.512 -36.159 1.00 57.22 186 ILE A CA 1
ATOM 1401 C C . ILE A 1 186 ? 5.867 -2.029 -37.243 1.00 57.22 186 ILE A C 1
ATOM 1403 O O . ILE A 1 186 ? 4.677 -1.840 -37.007 1.00 57.22 186 ILE A O 1
ATOM 1407 N N . SER A 1 187 ? 6.397 -1.731 -38.431 1.00 60.47 187 SER A N 1
ATOM 1408 C CA . SER A 1 187 ? 5.567 -1.562 -39.612 1.00 60.47 187 SER A CA 1
ATOM 1409 C C . SER A 1 187 ? 4.909 -2.918 -39.853 1.00 60.47 187 SER A C 1
ATOM 1411 O O . SER A 1 187 ? 5.629 -3.921 -39.947 1.00 60.47 187 SER A O 1
ATOM 1413 N N . PRO A 1 188 ? 3.568 -2.997 -39.906 1.00 66.94 188 PRO A N 1
ATOM 1414 C CA . PRO A 1 188 ? 2.911 -4.248 -40.245 1.00 66.94 188 PRO A CA 1
ATOM 1415 C C . PRO A 1 188 ? 3.437 -4.671 -41.615 1.00 66.94 188 PRO A C 1
ATOM 1417 O O . PRO A 1 188 ? 3.483 -3.857 -42.528 1.00 66.94 188 PRO A O 1
ATOM 1420 N N . LYS A 1 189 ? 3.900 -5.913 -41.751 1.00 80.19 189 LYS A N 1
ATOM 1421 C CA . LYS A 1 189 ? 4.287 -6.462 -43.054 1.00 80.19 189 LYS A CA 1
ATOM 1422 C C . LYS A 1 189 ? 3.035 -6.944 -43.767 1.00 80.19 189 LYS A C 1
ATOM 1424 O O . LYS A 1 189 ? 2.100 -7.424 -43.123 1.00 80.19 189 LYS A O 1
ATOM 1429 N N . CYS A 1 190 ? 3.014 -6.851 -45.091 1.00 80.50 190 CYS A N 1
ATOM 1430 C CA . CYS A 1 190 ? 1.931 -7.448 -45.859 1.00 80.50 190 CYS A CA 1
ATOM 1431 C C . CYS A 1 190 ? 1.906 -8.972 -45.613 1.00 80.50 190 CYS A C 1
ATOM 1433 O O . CYS A 1 190 ? 2.919 -9.627 -45.860 1.00 80.50 190 CYS A O 1
ATOM 1435 N N . PRO A 1 191 ? 0.781 -9.576 -45.190 1.00 78.94 191 PRO A N 1
ATOM 1436 C CA . PRO A 1 191 ? 0.709 -11.023 -44.969 1.00 78.94 191 PRO A CA 1
ATOM 1437 C C . PRO A 1 191 ? 0.803 -11.830 -46.274 1.00 78.94 191 PRO A C 1
ATOM 1439 O O . PRO A 1 191 ? 1.084 -13.021 -46.240 1.00 78.94 191 PRO A O 1
ATOM 1442 N N . THR A 1 192 ? 0.575 -11.194 -47.429 1.00 83.56 192 THR A N 1
ATOM 1443 C CA . THR A 1 192 ? 0.616 -11.847 -48.746 1.00 83.56 192 THR A CA 1
ATOM 1444 C C . THR A 1 192 ? 2.017 -11.862 -49.360 1.00 83.56 192 THR A C 1
ATOM 1446 O O . THR A 1 192 ? 2.373 -12.829 -50.019 1.00 83.56 192 THR A O 1
ATOM 1449 N N . CYS A 1 193 ? 2.803 -10.791 -49.190 1.00 85.50 193 CYS A N 1
ATOM 1450 C CA . CYS A 1 193 ? 4.105 -10.650 -49.862 1.00 85.50 193 CYS A CA 1
ATOM 1451 C C . CYS A 1 193 ? 5.267 -10.248 -48.946 1.00 85.50 193 CYS A C 1
ATOM 1453 O O . CYS A 1 193 ? 6.408 -10.207 -49.392 1.00 85.50 193 CYS A O 1
ATOM 1455 N N . GLY A 1 194 ? 5.002 -9.918 -47.682 1.00 76.62 194 GLY A N 1
ATOM 1456 C CA . GLY A 1 194 ? 6.022 -9.506 -46.721 1.00 76.62 194 GLY A CA 1
ATOM 1457 C C . GLY A 1 194 ? 6.598 -8.105 -46.933 1.00 76.62 194 GLY A C 1
ATOM 1458 O O . GLY A 1 194 ? 7.441 -7.699 -46.132 1.00 76.62 194 GLY A O 1
ATOM 1459 N N . SER A 1 195 ? 6.159 -7.354 -47.953 1.00 80.88 195 SER A N 1
ATOM 1460 C CA . SER A 1 195 ? 6.647 -5.992 -48.176 1.00 80.88 195 SER A CA 1
ATOM 1461 C C . SER A 1 195 ? 6.206 -5.047 -47.053 1.00 80.88 195 SER A C 1
ATOM 1463 O O . SER A 1 195 ? 5.130 -5.203 -46.461 1.00 80.88 195 SER A O 1
ATOM 1465 N N . SER A 1 196 ? 7.068 -4.080 -46.738 1.00 76.31 196 SER A N 1
ATOM 1466 C CA . SER A 1 196 ? 6.815 -2.999 -45.777 1.00 76.31 196 SER A CA 1
ATOM 1467 C C . SER A 1 196 ? 6.099 -1.797 -46.403 1.00 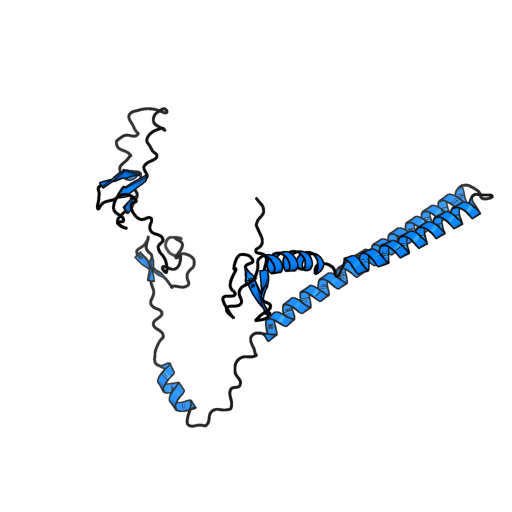76.31 196 SER A C 1
ATOM 1469 O O . SER A 1 196 ? 5.739 -0.863 -45.689 1.00 76.31 196 SER A O 1
ATOM 1471 N N . ASP A 1 197 ? 5.877 -1.824 -47.719 1.00 76.19 197 ASP A N 1
ATOM 1472 C CA . ASP A 1 197 ? 5.323 -0.712 -48.493 1.00 76.19 197 ASP A 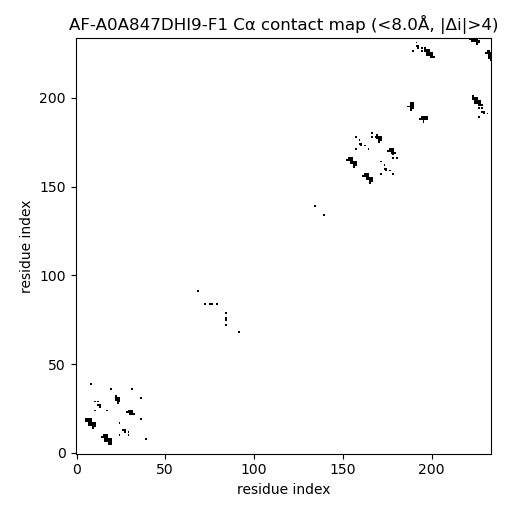CA 1
ATOM 1473 C C . ASP A 1 197 ? 3.794 -0.796 -48.533 1.00 76.19 197 ASP A C 1
ATOM 1475 O O . ASP A 1 197 ? 3.171 -1.331 -49.464 1.00 76.19 197 ASP A O 1
ATOM 1479 N N . ILE A 1 198 ? 3.189 -0.299 -47.456 1.00 78.38 198 ILE A N 1
ATOM 1480 C CA . ILE A 1 198 ? 1.747 -0.337 -47.219 1.00 78.38 198 ILE A CA 1
ATOM 1481 C C . ILE A 1 198 ? 1.225 1.090 -47.114 1.00 78.38 198 ILE A C 1
ATOM 1483 O O . ILE A 1 198 ? 1.714 1.897 -46.327 1.00 78.38 198 ILE A O 1
ATOM 1487 N N . GLU A 1 199 ? 0.194 1.387 -47.897 1.00 77.44 199 GLU A N 1
ATOM 1488 C CA . GLU A 1 199 ? -0.455 2.689 -47.929 1.00 77.44 199 GLU A CA 1
ATOM 1489 C C . GLU A 1 199 ? -1.818 2.593 -47.240 1.00 77.44 199 GLU A C 1
ATOM 1491 O O . GLU A 1 199 ? -2.673 1.768 -47.593 1.00 77.44 199 GLU A O 1
ATOM 1496 N N . LYS A 1 200 ? -2.031 3.433 -46.222 1.00 68.69 200 LYS A N 1
ATOM 1497 C CA . LYS A 1 200 ? -3.341 3.570 -45.585 1.00 68.69 200 LYS A CA 1
ATOM 1498 C C . LYS A 1 200 ? -4.261 4.294 -46.560 1.00 68.69 200 LYS A C 1
ATOM 1500 O O . LYS A 1 200 ? -3.993 5.440 -46.925 1.00 68.69 200 LYS A O 1
ATOM 1505 N N . ILE A 1 201 ? -5.362 3.652 -46.948 1.00 70.25 201 ILE A N 1
ATOM 1506 C CA . ILE A 1 201 ? -6.367 4.250 -47.832 1.00 70.25 201 ILE A CA 1
ATOM 1507 C C . ILE A 1 201 ? -7.078 5.343 -47.031 1.00 70.25 201 ILE A C 1
ATOM 1509 O O . ILE A 1 201 ? -8.069 5.110 -46.337 1.00 70.25 201 ILE A O 1
ATOM 1513 N N . SER A 1 202 ? -6.523 6.549 -47.073 1.00 54.34 202 SER A N 1
ATOM 1514 C CA . SER A 1 202 ? -7.090 7.711 -46.405 1.00 54.34 202 SER A CA 1
ATOM 1515 C C . SER A 1 202 ? -8.417 8.049 -47.079 1.00 54.34 202 SER A C 1
ATOM 1517 O O . SER A 1 202 ? -8.500 8.118 -48.305 1.00 54.34 202 SER A O 1
ATOM 1519 N N . LEU A 1 203 ? -9.460 8.272 -46.275 1.00 51.78 203 LEU A N 1
ATOM 1520 C CA . LEU A 1 203 ? -10.859 8.506 -46.675 1.00 51.78 203 LEU A CA 1
ATOM 1521 C C . LEU A 1 203 ? -11.079 9.574 -47.769 1.00 51.78 203 LEU A C 1
ATOM 1523 O O . LEU A 1 203 ? -12.183 9.680 -48.296 1.00 51.78 203 LEU A O 1
ATOM 1527 N N . LYS A 1 204 ? -10.052 10.334 -48.158 1.00 50.53 204 LYS A N 1
ATOM 1528 C CA . LYS A 1 204 ? -10.098 11.335 -49.229 1.00 50.53 204 LYS A CA 1
ATOM 1529 C C . LYS A 1 204 ? -10.350 10.739 -50.625 1.00 50.53 204 LYS A C 1
ATOM 1531 O O . LYS A 1 204 ? -10.988 11.407 -51.427 1.00 50.53 204 LYS A O 1
ATOM 1536 N N . ASN A 1 205 ? -10.011 9.470 -50.886 1.00 51.06 205 ASN A N 1
ATOM 1537 C CA . ASN A 1 205 ? -10.432 8.780 -52.123 1.00 51.06 205 ASN A CA 1
ATOM 1538 C C . ASN A 1 205 ? -11.782 8.043 -52.000 1.00 51.06 205 ASN A C 1
ATOM 1540 O O . ASN A 1 205 ? -12.210 7.387 -52.947 1.00 51.06 205 ASN A O 1
ATOM 1544 N N . LYS A 1 206 ? -12.477 8.147 -50.854 1.00 49.44 206 LYS A N 1
ATOM 1545 C CA . LYS A 1 206 ? -13.780 7.498 -50.599 1.00 49.44 206 LYS A CA 1
ATOM 1546 C C . LYS A 1 206 ? -14.958 8.482 -50.550 1.00 49.44 206 LYS A C 1
ATOM 1548 O O . LYS A 1 206 ? -16.058 8.096 -50.172 1.00 49.44 206 LYS A O 1
ATOM 1553 N N . VAL A 1 207 ? -14.752 9.735 -50.962 1.00 49.00 207 VAL A N 1
ATOM 1554 C CA . VAL A 1 207 ? -15.818 10.754 -51.059 1.00 49.00 207 VAL A CA 1
ATOM 1555 C C . VAL A 1 207 ? -16.632 10.631 -52.355 1.00 49.00 207 VAL A C 1
ATOM 1557 O O . VAL A 1 207 ? -17.775 11.066 -52.394 1.00 49.00 207 VAL A O 1
ATOM 1560 N N . GLY A 1 208 ? -16.119 9.955 -53.388 1.00 49.25 208 GLY A N 1
ATOM 1561 C CA . GLY A 1 208 ? -16.869 9.751 -54.636 1.00 49.25 208 GLY A CA 1
ATOM 1562 C C . GLY A 1 208 ? -18.032 8.752 -54.545 1.00 49.25 208 GLY A C 1
ATOM 1563 O O . GLY A 1 208 ? -18.935 8.803 -55.370 1.00 49.25 208 GLY A O 1
ATOM 1564 N N . SER A 1 209 ? -18.048 7.851 -53.552 1.00 45.69 209 SER A N 1
ATOM 1565 C CA . SER A 1 209 ? -19.0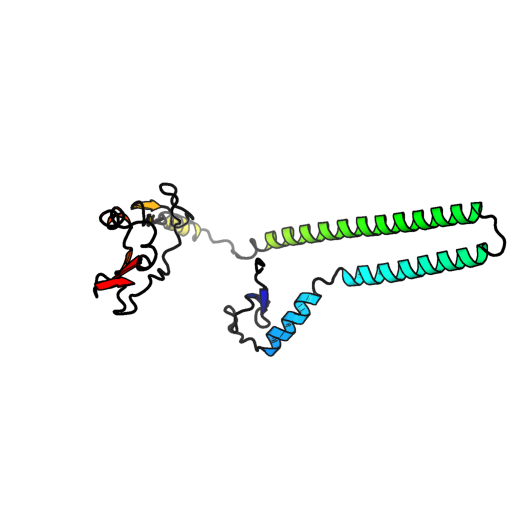52 6.768 -53.467 1.00 45.69 209 SER A CA 1
ATOM 1566 C C . SER A 1 209 ? -19.911 6.776 -52.201 1.00 45.69 209 SER A C 1
ATOM 1568 O O . SER A 1 209 ? -20.786 5.928 -52.068 1.00 45.69 209 SER A O 1
ATOM 1570 N N . ALA A 1 210 ? -19.702 7.720 -51.280 1.00 47.09 210 ALA A N 1
ATOM 1571 C CA . ALA A 1 210 ? -20.510 7.830 -50.060 1.00 47.09 210 ALA A CA 1
ATOM 1572 C C . ALA A 1 210 ? -21.790 8.672 -50.241 1.00 47.09 210 ALA A C 1
ATOM 1574 O O . ALA A 1 210 ? -22.622 8.705 -49.343 1.00 47.09 210 ALA A O 1
ATOM 1575 N N . ALA A 1 211 ? -21.969 9.333 -51.390 1.00 53.78 211 ALA A N 1
ATOM 1576 C CA . ALA A 1 211 ? -23.122 10.200 -51.635 1.00 53.78 211 ALA A CA 1
ATOM 1577 C C . ALA A 1 211 ? -24.349 9.485 -52.240 1.00 53.78 211 ALA A C 1
ATOM 1579 O O . ALA A 1 211 ? -25.405 10.101 -52.316 1.00 53.78 211 ALA A O 1
ATOM 1580 N N . LEU A 1 212 ? -24.244 8.217 -52.678 1.00 56.25 212 LEU A N 1
ATOM 1581 C CA . LEU A 1 212 ? -25.291 7.603 -53.517 1.00 56.25 212 LEU A CA 1
ATOM 1582 C C . LEU A 1 212 ? -26.078 6.433 -52.915 1.00 56.25 212 LEU A C 1
ATOM 1584 O O . LEU A 1 212 ? -27.118 6.098 -53.471 1.00 56.25 212 LEU A O 1
ATOM 1588 N N . ILE A 1 213 ? -25.666 5.811 -51.805 1.00 52.59 213 ILE A N 1
ATOM 1589 C CA . ILE A 1 213 ? -26.440 4.701 -51.218 1.00 52.59 213 ILE A CA 1
ATOM 1590 C C . ILE A 1 213 ? -26.476 4.869 -49.699 1.00 52.59 213 ILE A C 1
ATOM 1592 O O . ILE A 1 213 ? -25.430 4.930 -49.062 1.00 52.59 213 ILE A O 1
ATOM 1596 N N . GLY A 1 214 ? -27.692 5.018 -49.162 1.00 50.75 214 GLY A N 1
ATOM 1597 C CA . GLY A 1 214 ? -27.993 5.456 -47.798 1.00 50.75 214 GLY A CA 1
ATOM 1598 C C . GLY A 1 214 ? -27.461 4.575 -46.660 1.00 50.75 214 GLY A C 1
ATOM 1599 O O . GLY A 1 214 ? -26.599 3.720 -46.834 1.00 50.75 214 GLY A O 1
ATOM 1600 N N . VAL A 1 215 ? -28.014 4.796 -45.464 1.00 55.84 215 VAL A N 1
ATOM 1601 C CA . VAL A 1 215 ? -27.557 4.344 -44.126 1.00 55.84 215 VAL A CA 1
ATOM 1602 C C . VAL A 1 215 ? -27.321 2.818 -43.960 1.00 55.84 215 VAL A C 1
ATOM 1604 O O . VAL A 1 215 ? -26.863 2.368 -42.917 1.00 55.84 215 VAL A O 1
ATOM 1607 N N . PHE A 1 216 ? -27.520 2.002 -44.996 1.00 48.91 216 PHE A N 1
ATOM 1608 C CA . PHE A 1 216 ? -27.307 0.551 -44.993 1.00 48.91 216 PHE A CA 1
ATOM 1609 C C . PHE A 1 216 ? -25.955 0.064 -45.569 1.00 48.91 216 PHE A C 1
ATOM 1611 O O . PHE A 1 216 ? -25.709 -1.139 -45.592 1.00 48.91 216 PHE A O 1
ATOM 1618 N N . ALA A 1 217 ? -25.026 0.939 -45.978 1.00 50.78 217 ALA A N 1
ATOM 1619 C CA . ALA A 1 217 ? -23.733 0.537 -46.572 1.00 50.78 217 ALA A CA 1
ATOM 1620 C C . ALA A 1 217 ? -22.557 0.350 -45.573 1.00 50.78 217 ALA A C 1
ATOM 1622 O O . ALA A 1 217 ? -21.385 0.448 -45.947 1.00 50.78 217 ALA A O 1
ATOM 1623 N N . ILE A 1 218 ? -22.833 0.067 -44.295 1.00 50.97 218 ILE A N 1
ATOM 1624 C CA . ILE A 1 218 ? -21.811 -0.026 -43.227 1.00 50.97 218 ILE A CA 1
ATOM 1625 C C . ILE A 1 218 ? -20.999 -1.348 -43.287 1.00 50.97 218 ILE A C 1
ATOM 1627 O O . ILE A 1 218 ? -19.949 -1.469 -42.661 1.00 50.97 218 ILE A O 1
ATOM 1631 N N . GLY A 1 219 ? -21.409 -2.333 -44.097 1.00 52.25 219 GLY A N 1
ATOM 1632 C CA . GLY A 1 219 ? -20.826 -3.688 -44.104 1.00 52.25 219 GLY A CA 1
ATOM 1633 C C . GLY A 1 219 ? -19.525 -3.907 -44.898 1.00 52.25 219 GLY A C 1
ATOM 1634 O O . GLY A 1 219 ? -18.886 -4.942 -44.730 1.00 52.25 219 GLY A O 1
ATOM 1635 N N . HIS A 1 220 ? -19.085 -2.967 -45.747 1.00 50.06 220 HIS A N 1
ATOM 1636 C CA . HIS A 1 220 ? -17.909 -3.166 -46.625 1.00 50.06 220 HIS A CA 1
ATOM 1637 C C . HIS A 1 220 ? -16.782 -2.133 -46.434 1.00 50.06 220 HIS A C 1
ATOM 1639 O O . HIS A 1 220 ? -15.884 -1.999 -47.270 1.00 50.06 220 HIS A O 1
ATOM 1645 N N . ILE A 1 221 ? -16.792 -1.396 -45.320 1.00 52.59 221 ILE A N 1
ATOM 1646 C CA . ILE A 1 221 ? -15.826 -0.324 -45.023 1.00 52.59 221 ILE A CA 1
ATOM 1647 C C . ILE A 1 221 ? -14.550 -0.802 -44.305 1.00 52.59 221 ILE A C 1
ATOM 1649 O O . ILE A 1 221 ? -13.621 -0.015 -44.164 1.00 52.59 221 ILE A O 1
ATOM 1653 N N . SER A 1 222 ? -14.437 -2.084 -43.948 1.00 51.31 222 SER A N 1
ATOM 1654 C CA . SER A 1 222 ? -13.377 -2.563 -43.044 1.00 51.31 222 SER A CA 1
ATOM 1655 C C . SER A 1 222 ? -11.954 -2.607 -43.618 1.00 51.31 222 SER A C 1
ATOM 1657 O O . SER A 1 222 ? -11.025 -2.825 -42.849 1.00 51.31 222 SER A O 1
ATOM 1659 N N . LYS A 1 223 ? -11.757 -2.419 -44.932 1.00 57.09 223 LYS A N 1
ATOM 1660 C CA . LYS A 1 223 ? -10.423 -2.502 -45.548 1.00 57.09 223 LYS A CA 1
ATOM 1661 C C . LYS A 1 223 ? -9.742 -1.139 -45.537 1.00 57.09 223 LYS A C 1
ATOM 1663 O O . LYS A 1 223 ? -10.183 -0.222 -46.236 1.00 57.09 223 LYS A O 1
ATOM 1668 N N . THR A 1 224 ? -8.705 -1.004 -44.719 1.00 66.56 224 THR A N 1
ATOM 1669 C CA . THR A 1 224 ? -8.026 0.271 -44.427 1.00 66.56 224 THR A CA 1
ATOM 1670 C C . THR A 1 224 ? -6.627 0.361 -45.034 1.00 66.56 224 THR A C 1
ATOM 1672 O O . THR A 1 224 ? -6.098 1.470 -45.147 1.00 66.56 224 THR A O 1
ATOM 1675 N N . PHE A 1 225 ? -6.058 -0.755 -45.503 1.00 75.62 225 PHE A N 1
ATOM 1676 C CA . PHE A 1 225 ? -4.689 -0.821 -46.010 1.00 75.62 225 PHE A CA 1
ATOM 1677 C C . PHE A 1 225 ? -4.614 -1.483 -47.392 1.00 75.62 225 PHE A C 1
ATOM 1679 O O . PHE A 1 225 ? -5.296 -2.470 -47.680 1.00 75.62 225 PHE A O 1
ATOM 1686 N N . LYS A 1 226 ? -3.774 -0.922 -48.267 1.00 81.94 226 LYS A N 1
ATOM 1687 C CA . LYS A 1 226 ? -3.405 -1.497 -49.566 1.00 81.94 226 LYS A CA 1
ATOM 1688 C C . LYS A 1 226 ? -1.895 -1.712 -49.591 1.00 81.94 226 LYS A C 1
ATOM 1690 O O . LYS A 1 226 ? -1.137 -0.797 -49.278 1.00 81.94 226 LYS A O 1
ATOM 1695 N N . CYS A 1 227 ? -1.456 -2.895 -50.004 1.00 86.75 227 CYS A N 1
ATOM 1696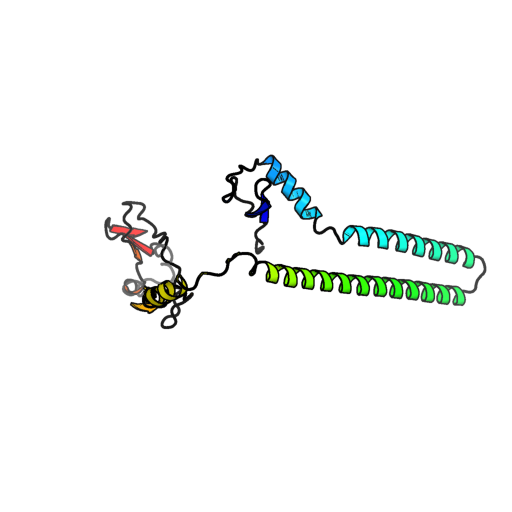 C CA . CYS A 1 227 ? -0.056 -3.118 -50.349 1.00 86.75 227 CYS A CA 1
ATOM 1697 C C . CYS A 1 227 ? 0.210 -2.637 -51.781 1.00 86.75 227 CYS A C 1
ATOM 1699 O O . CYS A 1 227 ? -0.516 -3.016 -52.705 1.00 86.75 227 CYS A O 1
ATOM 1701 N N . ASN A 1 228 ? 1.258 -1.839 -51.981 1.00 81.19 228 ASN A N 1
ATOM 1702 C CA . ASN A 1 228 ? 1.624 -1.351 -53.315 1.00 81.19 228 ASN A CA 1
ATOM 1703 C C . ASN A 1 228 ? 2.480 -2.353 -54.107 1.00 81.19 228 ASN A C 1
ATOM 1705 O O . ASN A 1 228 ? 2.444 -2.330 -55.332 1.00 81.19 228 ASN A O 1
ATOM 1709 N N . SER A 1 229 ? 3.169 -3.281 -53.435 1.00 82.62 229 SER A N 1
ATOM 1710 C CA . SER A 1 229 ? 3.998 -4.302 -54.093 1.00 82.62 229 SER A CA 1
ATOM 1711 C C . SER A 1 229 ? 3.179 -5.465 -54.669 1.00 82.62 229 SER A C 1
ATOM 1713 O O . SER A 1 229 ? 3.490 -5.948 -55.751 1.00 82.62 229 SER A O 1
ATOM 1715 N N . CYS A 1 230 ? 2.131 -5.924 -53.970 1.00 85.19 230 CYS A N 1
ATOM 1716 C CA . CYS A 1 230 ? 1.299 -7.053 -54.420 1.00 85.19 230 CYS A CA 1
ATOM 1717 C C . CYS A 1 230 ? -0.159 -6.686 -54.742 1.00 85.19 230 CYS A C 1
ATOM 1719 O O . CYS A 1 230 ? -0.896 -7.511 -55.276 1.00 85.19 230 CYS A O 1
ATOM 1721 N N . GLY A 1 231 ? -0.605 -5.472 -54.405 1.00 80.25 231 GLY A N 1
ATOM 1722 C CA . GLY A 1 231 ? -1.960 -4.997 -54.698 1.00 80.25 231 GLY A CA 1
ATOM 1723 C C . GLY A 1 231 ? -3.066 -5.536 -53.783 1.00 80.25 231 GLY A C 1
ATOM 1724 O O . GLY A 1 231 ? -4.226 -5.152 -53.969 1.00 80.25 231 GLY A O 1
ATOM 1725 N N . SER A 1 232 ? -2.754 -6.385 -52.795 1.00 77.44 232 SER A N 1
ATOM 1726 C CA . SER A 1 232 ? -3.758 -6.903 -51.857 1.00 77.44 232 SER A CA 1
ATOM 1727 C C . SER A 1 232 ? -4.282 -5.799 -50.923 1.00 77.44 232 SER A C 1
ATOM 1729 O O . SER A 1 232 ? -3.548 -4.888 -50.531 1.00 77.44 232 SER A O 1
ATOM 1731 N N . LYS A 1 233 ? -5.586 -5.848 -50.609 1.00 80.31 233 LYS A N 1
ATOM 1732 C CA . LYS A 1 233 ? -6.301 -4.873 -49.763 1.00 80.31 233 LYS A CA 1
ATOM 1733 C C . LYS A 1 233 ? -6.905 -5.587 -48.555 1.00 80.31 233 LYS A C 1
ATOM 1735 O O . LYS A 1 233 ? -7.619 -6.574 -48.760 1.00 80.31 233 LYS A O 1
ATOM 1740 N N . TRP A 1 234 ? -6.685 -5.079 -47.344 1.00 72.06 234 TRP A N 1
ATOM 1741 C CA . TRP A 1 234 ? -7.227 -5.642 -46.100 1.00 72.06 234 TRP A CA 1
ATOM 1742 C C . TRP A 1 234 ? -7.586 -4.576 -45.065 1.00 72.06 234 TRP A C 1
ATOM 1744 O O . TRP A 1 234 ? -7.181 -3.396 -45.203 1.00 72.06 234 TRP A O 1
#

Nearest PDB structures (foldseek):
  4wqy-assembly1_A5  TM=4.764E-01  e=6.231E-01  Thermus thermophilus HB8
  6cfj-assembly1_15  TM=4.950E-01  e=1.296E+00  Thermus thermophilus HB8

Solvent-accessible surface area (backbone atoms only — not comparable to full-atom values): 14933 Å² total; per-residue (Å²): 133,80,81,77,72,83,60,69,42,70,38,92,84,71,71,46,77,38,62,74,88,57,54,50,40,94,84,75,64,48,71,58,51,75,70,56,57,54,56,52,59,58,50,64,72,56,68,79,46,76,58,56,61,55,51,54,58,52,51,54,53,51,52,53,52,52,50,51,53,51,52,54,47,59,71,48,65,77,83,58,63,71,71,60,57,50,53,51,50,53,52,54,52,51,51,52,53,51,51,52,50,55,51,53,55,54,54,53,55,59,58,54,55,55,58,50,52,58,62,51,60,63,64,57,73,79,74,78,84,74,92,73,74,84,77,57,86,79,57,59,63,60,54,62,68,60,69,72,67,72,79,78,78,71,61,40,65,36,92,87,79,61,48,76,37,59,83,82,39,66,44,40,92,89,77,64,50,69,49,70,77,88,83,69,82,83,65,74,52,38,91,87,76,59,49,72,58,63,48,68,64,57,67,82,82,52,63,86,67,65,82,78,62,68,99,80,66,75,86,78,66,83,60,46,38,33,32,74,86,80,64,54,72,69

Sequence (234 aa):
MDNGVPSFILCPGCNKGIRDNLHICPICGYELTLHEILAFKTDSRLTGRGDTAVLIGCSSIIIIVLAFIVISFYQVFSEISLALSLIMILFGIGIVVVVVHSCVTKNQENTFTQKREETAMESEKQTQGNGFSAPTSNEVEKRLQEQALKPDVKLIPCPDCGKDVSRRAISCPSCGCPITQVGTTISPKCPTCGSSDIEKISLKNKVGSAALIGVFAIGHISKTFKCNSCGSKW

Mean predicted aligned error: 21.63 Å

Secondary structure (DSSP, 8-state):
----PPPEEE-TTT--EEETT-SB-TTT--B--HHHHHHHHHHHTTSS-SHHHHHHHHHHHHHHHHHHHHHHHHHHTTT--HHHHHHHHHHHHHHHHHHHHHHHHHHHHHHHHHHHHHHHHHHHTTS-S---PPPPHHHHHHHHHHTTS------EE-TTT--EE-TT-SB-TTT--B---SS---PPPPTTT--S-EEE--GGGGSSSSSSS-TT-GGG----EEETTT--B-